Protein AF-A0A482XEB9-F1 (afdb_monomer_lite)

Secondary structure (DSSP, 8-state):
-HHHHHHHHHHHHHHHHHHHHHHHHHHHTT--S------S-HHHHHHHHHHHHHTT---EEEEES-EETTEE-SS--EEEEE-TTTS--SS-SS-SS---S----TTTT-HHHHTSHHHHHHHHHHHHHHHHHT--GGGSPPP---PPPPPP----PPPHHHHHHHHHHHHHHHHHHHHHHHHT-SSHHHHHHHHHHHHHHHHTHHHHHHHTTTTS-HHHHHHHHTSTTHHHHTTSHHHHS-SSTTS-S--GGGSSS-SSTT----HHHHHHHHHHHHHHHHHT-TTTTSHHHHHHHHSTT--SSSSSS--

pLDDT: mean 75.62, std 17.51, range [28.31, 95.81]

Sequence (311 aa):
YLDDSNESNRSRSIEDAQKFIDKLLSYVNCIDFDKIKAYSSEEAATKFGMKLLEKNELFAVLVFENQNGNQLTPFVSYKIRMSSDRVDNTEFTRDSRWRPGPRMRPYIDLKYLSMGFGYLQDLIEHYIIAEHTRLNATQLPGIYLQQFPYPCHINDNADPTLIYFFLLIYCVATIAQSFLISVFFSRANLAAASGGIIFFVLYLPYPFMVRWMTILPPYVKALMCCRRTCLRRGGRPTFWRSTSSRAPAHQWTDITPSPLYGDKFNLLYVISCCLITTPVSICCSPGIWKPSCLVWCIAGSHSKLVRKQLI

Radius of gyration: 35.22 Å; chains: 1; bounding box: 76×61×112 Å

InterPro domains:
  IPR026082 ABC transporter A [PTHR19229] (157-289)

Organism: Laodelphax striatellus (NCBI:txid195883)

Foldseek 3Di:
DVVVVVVVVVVVVVVVVVVVVVVVVVVVVVDDPPPDDDDPDPVVQVVVLVVCVVVVNHLWGKAWDDDPDPDADPDTDIDIGGDCQLDPDPPDPDDPDDDDDDQDDCRPRVSCPNSCVVVVVQVVVLVVVCRNVVHDSVPDDDDDDDDDDDPDFDDADADVVVLVVLVVLLVLLVVLVLLLLVQVDPDPVCSVVVVVVLLVVLQVVQVVCVVCVVPDAQVVVLVNLLTNNVCVCSVDVLFQDQPDSPQHRPDVVRQQDGSDPPHRRGNVSNSVSSVVSNVVSVVSRPPPPDPVVVCPVVDDDDDDPPPPDDD

Structure (mmCIF, N/CA/C/O backbone):
data_AF-A0A482XEB9-F1
#
_entry.id   AF-A0A482XEB9-F1
#
loop_
_atom_site.group_PDB
_atom_site.id
_atom_site.type_symbol
_atom_site.label_atom_id
_atom_site.label_alt_id
_atom_site.label_comp_id
_atom_site.label_asym_id
_atom_site.label_entity_id
_atom_site.label_seq_id
_atom_site.pdbx_PDB_ins_code
_atom_site.Cartn_x
_atom_site.Cartn_y
_atom_site.Cartn_z
_atom_site.occupancy
_atom_site.B_iso_or_equiv
_atom_site.auth_seq_id
_atom_site.auth_comp_id
_atom_site.auth_asym_id
_atom_site.auth_atom_id
_atom_site.pdbx_PDB_model_num
ATOM 1 N N . TYR A 1 1 ? 11.958 -12.238 66.027 1.00 51.41 1 TYR A N 1
ATOM 2 C CA . TYR A 1 1 ? 12.975 -12.452 64.970 1.00 51.41 1 TYR A CA 1
ATOM 3 C C . TYR A 1 1 ? 12.405 -13.046 63.686 1.00 51.41 1 TYR A C 1
ATOM 5 O O . TYR A 1 1 ? 12.549 -12.399 62.656 1.00 51.41 1 TYR A O 1
ATOM 13 N N . LEU A 1 2 ? 11.762 -14.225 63.690 1.00 55.06 2 LEU A N 1
ATOM 14 C CA . LEU A 1 2 ? 11.117 -14.744 62.466 1.00 55.06 2 LEU A CA 1
ATOM 15 C C . LEU A 1 2 ? 9.788 -14.031 62.135 1.00 55.06 2 LEU A C 1
ATOM 17 O O . LEU A 1 2 ? 9.521 -13.816 60.960 1.00 55.06 2 LEU A O 1
ATOM 21 N N . ASP A 1 3 ? 9.025 -13.566 63.132 1.00 58.28 3 ASP A N 1
ATOM 22 C CA . ASP A 1 3 ? 7.784 -12.800 62.897 1.00 58.28 3 ASP A CA 1
ATOM 23 C C . ASP A 1 3 ? 8.035 -11.363 62.407 1.00 58.28 3 ASP A C 1
ATOM 25 O O . ASP A 1 3 ? 7.451 -10.939 61.412 1.00 58.28 3 ASP A O 1
ATOM 29 N N . ASP A 1 4 ? 8.983 -10.639 63.015 1.00 58.34 4 ASP A N 1
ATOM 30 C CA . ASP A 1 4 ? 9.254 -9.229 62.669 1.00 58.34 4 ASP A CA 1
ATOM 31 C C . ASP A 1 4 ? 9.773 -9.047 61.231 1.00 58.34 4 ASP A C 1
ATOM 33 O O . ASP A 1 4 ? 9.519 -8.037 60.574 1.00 58.34 4 ASP A O 1
ATOM 37 N N . SER A 1 5 ? 10.507 -10.041 60.715 1.00 61.22 5 SER A N 1
ATOM 38 C CA . SER A 1 5 ? 10.990 -10.025 59.327 1.00 61.22 5 SER A CA 1
ATOM 39 C C . SER A 1 5 ? 9.872 -10.308 58.320 1.00 61.22 5 SER A C 1
ATOM 41 O O . SER A 1 5 ? 9.895 -9.774 57.210 1.00 61.22 5 SER A O 1
ATOM 43 N N . ASN A 1 6 ? 8.863 -11.087 58.713 1.00 64.19 6 ASN A N 1
ATOM 44 C CA . ASN A 1 6 ? 7.710 -11.408 57.881 1.00 64.19 6 ASN A CA 1
ATOM 45 C C . ASN A 1 6 ? 6.735 -10.220 57.795 1.00 64.19 6 ASN A C 1
ATOM 47 O O . ASN A 1 6 ? 6.217 -9.906 56.724 1.00 64.19 6 ASN A O 1
ATOM 51 N N . GLU A 1 7 ? 6.553 -9.496 58.901 1.00 66.69 7 GLU A N 1
ATOM 52 C CA . GLU A 1 7 ? 5.707 -8.300 58.964 1.00 66.69 7 GLU A CA 1
ATOM 53 C C . GLU A 1 7 ? 6.331 -7.101 58.221 1.00 66.69 7 GLU A C 1
ATOM 55 O O . GLU A 1 7 ? 5.645 -6.416 57.462 1.00 66.69 7 GLU A O 1
ATOM 60 N N . SER A 1 8 ? 7.655 -6.931 58.321 1.00 72.75 8 SER A N 1
ATOM 61 C CA . SER A 1 8 ? 8.451 -5.961 57.543 1.00 72.75 8 SER A CA 1
ATOM 62 C C . SER A 1 8 ? 8.434 -6.225 56.028 1.00 72.75 8 SER A C 1
ATOM 64 O O . SER A 1 8 ? 8.313 -5.304 55.216 1.00 72.75 8 SER A O 1
ATOM 66 N N . ASN A 1 9 ? 8.518 -7.490 55.609 1.00 74.88 9 ASN A N 1
ATOM 67 C CA . ASN A 1 9 ? 8.410 -7.840 54.191 1.00 74.88 9 ASN A CA 1
ATOM 68 C C . ASN A 1 9 ? 6.983 -7.629 53.661 1.00 74.88 9 ASN A C 1
ATOM 70 O O . ASN A 1 9 ? 6.802 -7.212 52.514 1.00 74.88 9 ASN A O 1
ATOM 74 N N . ARG A 1 10 ? 5.966 -7.860 54.501 1.00 77.12 10 ARG A N 1
ATOM 75 C CA . ARG A 1 10 ? 4.562 -7.625 54.155 1.00 77.12 10 ARG A CA 1
ATOM 76 C C . ARG A 1 10 ? 4.259 -6.136 53.982 1.00 77.12 10 ARG A C 1
ATOM 78 O O . ARG A 1 10 ? 3.619 -5.784 52.993 1.00 77.12 10 ARG A O 1
ATOM 85 N N . SER A 1 11 ? 4.745 -5.262 54.863 1.00 81.44 11 SER A N 1
ATOM 86 C CA . SER A 1 11 ? 4.550 -3.810 54.724 1.00 81.44 11 SER A CA 1
ATOM 87 C C . SER A 1 11 ? 5.209 -3.254 53.457 1.00 81.44 11 SER A C 1
ATOM 89 O O . SER A 1 11 ? 4.543 -2.555 52.696 1.00 81.44 11 SER A O 1
ATOM 91 N N . ARG A 1 12 ? 6.443 -3.673 53.139 1.00 83.38 12 ARG A N 1
ATOM 92 C CA . ARG A 1 12 ? 7.107 -3.318 51.867 1.00 83.38 12 ARG A CA 1
ATOM 93 C C . ARG A 1 12 ? 6.316 -3.765 50.639 1.00 83.38 12 ARG A C 1
ATOM 95 O O . ARG A 1 12 ? 6.150 -2.994 49.702 1.00 83.38 12 ARG A O 1
ATOM 102 N N . SER A 1 13 ? 5.775 -4.986 50.657 1.00 84.69 13 SER A N 1
ATOM 103 C CA . SER A 1 13 ? 4.968 -5.490 49.537 1.00 84.69 13 SER A CA 1
ATOM 104 C C . SER A 1 13 ? 3.671 -4.697 49.318 1.00 84.69 13 SER A C 1
ATOM 106 O O . SER A 1 13 ? 3.230 -4.538 48.181 1.00 84.69 13 SER A O 1
ATOM 108 N N . ILE A 1 14 ? 3.075 -4.163 50.392 1.00 89.88 14 ILE A N 1
ATOM 109 C CA . ILE A 1 14 ? 1.879 -3.314 50.323 1.00 89.88 14 ILE A CA 1
ATOM 110 C C . ILE A 1 14 ? 2.241 -1.928 49.778 1.00 89.88 14 ILE A C 1
ATOM 112 O O . ILE A 1 14 ? 1.519 -1.416 48.925 1.00 89.88 14 ILE A O 1
ATOM 116 N N . GLU A 1 15 ? 3.362 -1.347 50.210 1.00 92.69 15 GLU A N 1
ATOM 117 C CA . GLU A 1 15 ? 3.861 -0.066 49.689 1.00 92.69 15 GLU A CA 1
ATOM 118 C C . GLU A 1 15 ? 4.191 -0.147 48.191 1.00 92.69 15 GLU A C 1
ATOM 120 O O . GLU A 1 15 ? 3.803 0.733 47.418 1.00 92.69 15 GLU A O 1
ATOM 125 N N . ASP A 1 16 ? 4.834 -1.230 47.748 1.00 92.44 16 ASP A N 1
ATOM 126 C CA . ASP A 1 16 ? 5.125 -1.460 46.330 1.00 92.44 16 ASP A CA 1
ATOM 127 C C . ASP A 1 16 ? 3.842 -1.637 45.503 1.00 92.44 16 ASP A C 1
ATOM 129 O O . ASP A 1 16 ? 3.731 -1.093 44.398 1.00 92.44 16 ASP A O 1
ATOM 133 N N . ALA A 1 17 ? 2.842 -2.345 46.042 1.00 92.75 17 ALA A N 1
ATOM 134 C CA . ALA A 1 17 ? 1.540 -2.500 45.400 1.00 92.75 17 ALA A CA 1
ATOM 135 C C . ALA A 1 17 ? 0.782 -1.167 45.306 1.00 92.75 17 ALA A C 1
ATOM 137 O O . ALA A 1 17 ? 0.231 -0.856 44.251 1.00 92.75 17 ALA A O 1
ATOM 138 N N . GLN A 1 18 ? 0.791 -0.350 46.364 1.00 94.69 18 GLN A N 1
ATOM 139 C CA . GLN A 1 18 ? 0.188 0.988 46.354 1.00 94.69 18 GLN A CA 1
ATOM 140 C C . GLN A 1 18 ? 0.871 1.893 45.330 1.00 94.69 18 GLN A C 1
ATOM 142 O O . GLN A 1 18 ? 0.203 2.490 44.491 1.00 94.69 18 GLN A O 1
ATOM 147 N N . LYS A 1 19 ? 2.205 1.901 45.297 1.00 94.31 19 LYS A N 1
ATOM 148 C CA . LYS A 1 19 ? 2.980 2.663 44.312 1.00 94.31 19 LYS A CA 1
ATOM 149 C C . LYS A 1 19 ? 2.703 2.217 42.874 1.00 94.31 19 LYS A C 1
ATOM 151 O O . LYS A 1 19 ? 2.670 3.046 41.962 1.00 94.31 19 LYS A O 1
ATOM 156 N N . PHE A 1 20 ? 2.508 0.916 42.653 1.00 94.75 20 PHE A N 1
ATOM 157 C CA . PHE A 1 20 ? 2.096 0.386 41.354 1.00 94.75 20 PHE A CA 1
ATOM 158 C C . PHE A 1 20 ? 0.680 0.837 40.982 1.00 94.75 20 PHE A C 1
ATOM 160 O O . PHE A 1 20 ? 0.473 1.280 39.854 1.00 94.75 20 PHE A O 1
ATOM 167 N N . ILE A 1 21 ? -0.268 0.771 41.921 1.00 95.81 21 ILE A N 1
ATOM 168 C CA . ILE A 1 21 ? -1.652 1.215 41.721 1.00 95.81 21 ILE A CA 1
ATOM 169 C C . ILE A 1 21 ? -1.698 2.709 41.405 1.00 95.81 21 ILE A C 1
ATOM 171 O O . ILE A 1 21 ? -2.318 3.080 40.416 1.00 95.81 21 ILE A O 1
ATOM 175 N N . ASP A 1 22 ? -0.997 3.557 42.153 1.00 95.25 22 ASP A N 1
ATOM 176 C CA . ASP A 1 22 ? -0.965 5.005 41.911 1.00 95.25 22 ASP A CA 1
ATOM 177 C C . ASP A 1 22 ? -0.400 5.329 40.526 1.00 95.25 22 ASP A C 1
ATOM 179 O O . ASP A 1 22 ? -0.931 6.162 39.784 1.00 95.25 22 ASP A O 1
ATOM 183 N N . LYS A 1 23 ? 0.652 4.608 40.125 1.00 94.62 23 LYS A N 1
ATOM 184 C CA . LYS A 1 23 ? 1.218 4.734 38.784 1.00 94.62 23 LYS A CA 1
ATOM 185 C C . LYS A 1 23 ? 0.237 4.250 37.715 1.00 94.62 23 LYS A C 1
ATOM 187 O O . LYS A 1 23 ? 0.093 4.910 36.690 1.00 94.62 23 LYS A O 1
ATOM 192 N N . LEU A 1 24 ? -0.458 3.139 37.937 1.00 94.56 24 LEU A N 1
ATOM 193 C CA . LEU A 1 24 ? -1.466 2.622 37.014 1.00 94.56 24 LEU A CA 1
ATOM 194 C C . LEU A 1 24 ? -2.650 3.590 36.880 1.00 94.56 24 LEU A C 1
ATOM 196 O O . LEU A 1 24 ? -3.048 3.906 35.762 1.00 94.56 24 LEU A O 1
ATOM 200 N N . LEU A 1 25 ? -3.151 4.126 37.994 1.00 93.81 25 LEU A N 1
ATOM 201 C CA . LEU A 1 25 ? -4.210 5.133 38.029 1.00 93.81 25 LEU A CA 1
ATOM 202 C C . LEU A 1 25 ? -3.808 6.389 37.256 1.00 93.81 25 LEU A C 1
ATOM 204 O O . LEU A 1 25 ? -4.624 6.917 36.506 1.00 93.81 25 LEU A O 1
ATOM 208 N N . SER A 1 26 ? -2.545 6.823 37.348 1.00 93.62 26 SER A N 1
ATOM 209 C CA . SER A 1 26 ? -2.055 7.964 36.564 1.00 93.62 26 SER A CA 1
ATOM 210 C C . SER A 1 26 ? -2.200 7.759 35.049 1.00 93.62 26 SER A C 1
ATOM 212 O O . SER A 1 26 ? -2.535 8.705 34.340 1.00 93.62 26 SER A O 1
ATOM 214 N N . TYR A 1 27 ? -2.034 6.525 34.555 1.00 91.19 27 TYR A N 1
ATOM 215 C CA . TYR A 1 27 ? -2.227 6.198 33.140 1.00 91.19 27 TYR A CA 1
ATOM 216 C C . TYR A 1 27 ? -3.699 5.985 32.783 1.00 91.19 27 TYR A C 1
ATOM 218 O O . TYR A 1 27 ? -4.142 6.429 31.725 1.00 91.19 27 TYR A O 1
ATOM 226 N N . VAL A 1 28 ? -4.466 5.322 33.652 1.00 92.38 28 VAL A N 1
ATOM 227 C CA . VAL A 1 28 ? -5.895 5.057 33.425 1.00 92.38 28 VAL A CA 1
ATOM 228 C C . VAL A 1 28 ? -6.696 6.359 33.396 1.00 92.38 28 VAL A C 1
ATOM 230 O O . VAL A 1 28 ? -7.589 6.492 32.568 1.00 92.38 28 VAL A O 1
ATOM 233 N N . ASN A 1 29 ? -6.321 7.356 34.201 1.00 89.19 29 ASN A N 1
ATOM 234 C CA . ASN A 1 29 ? -6.952 8.678 34.195 1.00 89.19 29 ASN A CA 1
ATOM 235 C C . ASN A 1 29 ? -6.802 9.424 32.855 1.00 89.19 29 ASN A C 1
ATOM 237 O O . ASN A 1 29 ? -7.563 10.349 32.588 1.00 89.19 29 ASN A O 1
ATOM 241 N N . CYS A 1 30 ? -5.847 9.041 31.998 1.00 88.56 30 CYS A N 1
ATOM 242 C CA . CYS A 1 30 ? -5.711 9.599 30.649 1.00 88.56 30 CYS A CA 1
ATOM 243 C C . CYS A 1 30 ? -6.643 8.939 29.619 1.00 88.56 30 CYS A C 1
ATOM 245 O O . CYS A 1 30 ? -6.720 9.402 28.481 1.00 88.56 30 CYS A O 1
ATOM 247 N N . ILE A 1 31 ? -7.316 7.844 29.980 1.00 88.94 31 ILE A N 1
ATOM 248 C CA . ILE A 1 31 ? -8.219 7.112 29.097 1.00 88.94 31 ILE A CA 1
ATOM 249 C C . ILE A 1 31 ? -9.645 7.541 29.421 1.00 88.94 31 ILE A C 1
ATOM 251 O O . ILE A 1 31 ? -10.208 7.161 30.443 1.00 88.94 31 ILE A O 1
ATOM 255 N N . ASP A 1 32 ? -10.248 8.308 28.518 1.00 87.25 32 ASP A N 1
ATOM 256 C CA . ASP A 1 32 ? -11.681 8.575 28.583 1.00 87.25 32 ASP A CA 1
ATOM 257 C C . ASP A 1 32 ? -12.453 7.313 28.180 1.00 87.25 32 ASP A C 1
ATOM 259 O O . ASP A 1 32 ? -12.253 6.788 27.082 1.00 87.25 32 ASP A O 1
ATOM 263 N N . PHE A 1 33 ? -13.306 6.798 29.063 1.00 86.75 33 PHE A N 1
ATOM 264 C CA . PHE A 1 33 ? -14.158 5.646 28.767 1.00 86.75 33 PHE A CA 1
ATOM 265 C C . PHE A 1 33 ? -15.486 6.062 28.113 1.00 86.75 33 PHE A C 1
ATOM 267 O O . PHE A 1 33 ? -16.068 5.256 27.385 1.00 86.75 33 PHE A O 1
ATOM 274 N N . ASP A 1 34 ? -15.941 7.308 28.287 1.00 88.81 34 ASP A N 1
ATOM 275 C CA . ASP A 1 34 ? -17.232 7.788 27.779 1.00 88.81 34 ASP A CA 1
ATOM 276 C C . ASP A 1 34 ? -17.105 8.413 26.379 1.00 88.81 34 ASP A C 1
ATOM 278 O O . ASP A 1 34 ? -17.282 9.610 26.138 1.00 88.81 34 ASP A O 1
ATOM 282 N N . LYS A 1 35 ? -16.745 7.566 25.409 1.00 89.88 35 LYS A N 1
ATOM 283 C CA . LYS A 1 35 ? -16.478 7.991 24.023 1.00 89.88 35 LYS A CA 1
ATOM 284 C C . LYS A 1 35 ? -17.722 8.025 23.132 1.00 89.88 35 LYS A C 1
ATOM 286 O O . LYS A 1 35 ? -17.635 8.473 21.986 1.00 89.88 35 LYS A O 1
ATOM 291 N N . ILE A 1 36 ? -18.861 7.518 23.605 1.00 92.00 36 ILE A N 1
ATOM 292 C CA . ILE A 1 36 ? -20.055 7.300 22.780 1.00 92.00 36 ILE A CA 1
ATOM 293 C C . ILE A 1 36 ? -21.004 8.485 22.942 1.00 92.00 36 ILE A C 1
ATOM 295 O O . ILE A 1 36 ? -21.578 8.703 24.001 1.00 92.00 36 ILE A O 1
ATOM 299 N N . LYS A 1 37 ? -21.214 9.241 21.861 1.00 92.25 37 LYS A N 1
ATOM 300 C CA . LYS A 1 37 ? -22.168 10.359 21.828 1.00 92.25 37 LYS A CA 1
ATOM 301 C C . LYS A 1 37 ? -23.217 10.105 20.756 1.00 92.25 37 LYS A C 1
ATOM 303 O O . LYS A 1 37 ? -22.882 9.985 19.578 1.00 92.25 37 LYS A O 1
ATOM 308 N N . ALA A 1 38 ? -24.476 10.009 21.174 1.00 91.38 38 ALA A N 1
ATOM 309 C CA . ALA A 1 38 ? -25.603 9.794 20.275 1.00 91.38 38 ALA A CA 1
ATOM 310 C C . ALA A 1 38 ? -26.088 11.119 19.665 1.00 91.38 38 ALA A C 1
ATOM 312 O O . ALA A 1 38 ? -26.138 12.149 20.336 1.00 91.38 38 ALA A O 1
ATOM 313 N N . TYR A 1 39 ? -26.484 11.072 18.394 1.00 91.44 39 TYR A N 1
ATOM 314 C CA . TYR A 1 39 ? -27.044 12.201 17.651 1.00 91.44 39 TYR A CA 1
ATOM 315 C C . TYR A 1 39 ? -28.276 11.735 16.875 1.00 91.44 39 TYR A C 1
ATOM 317 O O . TYR A 1 39 ? -28.308 10.610 16.386 1.00 91.44 39 TYR A O 1
ATOM 325 N N . SER A 1 40 ? -29.277 12.605 16.740 1.00 88.06 40 SER A N 1
ATOM 326 C CA . SER A 1 40 ? -30.522 12.306 16.017 1.00 88.06 40 SER A CA 1
ATOM 327 C C . SER A 1 40 ? -30.430 12.512 14.501 1.00 88.06 40 SER A C 1
ATOM 329 O O . SER A 1 40 ? -31.258 11.987 13.767 1.00 88.06 40 SER A O 1
ATOM 331 N N . SER A 1 41 ? -29.446 13.282 14.022 1.00 91.69 41 SER A N 1
ATOM 332 C CA . SER A 1 41 ? -29.256 13.594 12.601 1.00 91.69 41 SER A CA 1
ATOM 333 C C . SER A 1 41 ? -27.832 13.288 12.150 1.00 91.69 41 SER A C 1
ATOM 335 O O . SER A 1 41 ? -26.858 13.590 12.848 1.00 91.69 41 SER A O 1
ATOM 337 N N . GLU A 1 42 ? -27.716 12.742 10.939 1.00 91.62 42 GLU A N 1
ATOM 338 C CA . GLU A 1 42 ? -26.445 12.459 10.274 1.00 91.62 42 GLU A CA 1
ATOM 339 C C . GLU A 1 42 ? -25.609 13.734 10.067 1.00 91.62 42 GLU A C 1
ATOM 341 O O . GLU A 1 42 ? -24.390 13.731 10.258 1.00 91.62 42 GLU A O 1
ATOM 346 N N . GLU A 1 43 ? -26.250 14.851 9.725 1.00 93.31 43 GLU A N 1
ATOM 347 C CA . GLU A 1 43 ? -25.567 16.130 9.497 1.00 93.31 43 GLU A CA 1
ATOM 348 C C . GLU A 1 43 ? -24.943 16.678 10.787 1.00 93.31 43 GLU A C 1
ATOM 350 O O . GLU A 1 43 ? -23.823 17.194 10.787 1.00 93.31 43 GLU A O 1
ATOM 355 N N . ALA A 1 44 ? -25.635 16.521 11.919 1.00 94.38 44 ALA A N 1
ATOM 356 C CA . ALA A 1 44 ? -25.116 16.937 13.217 1.00 94.38 44 ALA A CA 1
ATOM 357 C C . ALA A 1 44 ? -23.911 16.078 13.632 1.00 94.38 44 ALA A C 1
ATOM 359 O O . ALA A 1 44 ? -22.882 16.618 14.055 1.00 94.38 44 ALA A O 1
ATOM 360 N N . ALA A 1 45 ? -24.015 14.757 13.446 1.00 94.25 45 ALA A N 1
ATOM 361 C CA . ALA A 1 45 ? -22.949 13.809 13.753 1.00 94.25 45 ALA A CA 1
ATOM 362 C C . ALA A 1 45 ? -21.703 14.041 12.885 1.00 94.25 45 ALA A C 1
ATOM 364 O O . ALA A 1 45 ? -20.584 14.065 13.392 1.00 94.25 45 ALA A O 1
ATOM 365 N N . THR A 1 46 ? -21.880 14.273 11.582 1.00 93.75 46 THR A N 1
ATOM 366 C CA . THR A 1 46 ? -20.767 14.541 10.659 1.00 93.75 46 THR A CA 1
ATOM 367 C C . THR A 1 46 ? -20.098 15.878 10.941 1.00 93.75 46 THR A C 1
ATOM 369 O O . THR A 1 46 ? -18.873 15.933 11.030 1.00 93.75 46 THR A O 1
ATOM 372 N N . LYS A 1 47 ? -20.869 16.948 11.166 1.00 95.00 47 LYS A N 1
ATOM 373 C CA . LYS A 1 47 ? -20.322 18.270 11.504 1.00 95.00 47 LYS A CA 1
ATOM 374 C C . LYS A 1 47 ? -19.510 18.240 12.797 1.00 95.00 47 LYS A C 1
ATOM 376 O O . LYS A 1 47 ? -18.452 18.862 12.874 1.00 95.00 47 LYS A O 1
ATOM 381 N N . PHE A 1 48 ? -19.992 17.532 13.817 1.00 93.69 48 PHE A N 1
ATOM 382 C CA . PHE A 1 48 ? -19.240 17.349 15.056 1.00 93.69 48 PHE A CA 1
ATOM 383 C C . PHE A 1 48 ? -18.024 16.435 14.857 1.00 93.69 48 PHE A C 1
ATOM 385 O O . PHE A 1 48 ? -16.940 16.746 15.346 1.00 93.69 48 PHE A O 1
ATOM 392 N N . GLY A 1 49 ? -18.176 15.370 14.067 1.00 94.81 49 GLY A N 1
ATOM 393 C CA . GLY A 1 49 ? -17.087 14.482 13.675 1.00 94.81 49 GLY A CA 1
ATOM 394 C C . GLY A 1 49 ? -15.931 15.234 13.015 1.00 94.81 49 GLY A C 1
ATOM 395 O O . GLY A 1 49 ? -14.786 15.031 13.401 1.00 94.81 49 GLY A O 1
ATOM 396 N N . MET A 1 50 ? -16.212 16.177 12.111 1.00 94.56 50 MET A N 1
ATOM 397 C CA . MET A 1 50 ? -15.178 17.010 11.481 1.00 94.56 50 MET A CA 1
ATOM 398 C C . MET A 1 50 ? -14.404 17.861 12.499 1.00 94.56 50 MET A C 1
ATOM 400 O O . MET A 1 50 ? -13.180 17.926 12.429 1.00 94.56 50 MET A O 1
ATOM 404 N N . LYS A 1 51 ? -15.080 18.438 13.504 1.00 95.25 51 LYS A N 1
ATOM 405 C CA . LYS A 1 51 ? -14.406 19.189 14.583 1.00 95.25 51 LYS A CA 1
ATOM 406 C C . LYS A 1 51 ? -13.478 18.307 15.424 1.00 95.25 51 LYS A C 1
ATOM 408 O O . LYS A 1 51 ? -12.425 18.758 15.859 1.00 95.25 51 LYS A O 1
ATOM 413 N N . LEU A 1 52 ? -13.875 17.061 15.683 1.00 94.81 52 LEU A N 1
ATOM 414 C CA . LEU A 1 52 ? -13.037 16.090 16.396 1.00 94.81 52 LEU A CA 1
ATOM 415 C C . LEU A 1 52 ? -11.890 15.571 15.528 1.00 94.81 52 LEU A C 1
ATOM 417 O O . LEU A 1 52 ? -10.821 15.241 16.041 1.00 94.81 52 LEU A O 1
ATOM 421 N N . LEU A 1 53 ? -12.105 15.494 14.216 1.00 95.38 53 LEU A N 1
ATOM 422 C CA . LEU A 1 53 ? -11.091 15.077 13.260 1.00 95.38 53 LEU A CA 1
ATOM 423 C C . LEU A 1 53 ? -9.937 16.085 13.208 1.00 95.38 53 LEU A C 1
ATOM 425 O O . LEU A 1 53 ? -8.785 15.666 13.244 1.00 95.38 53 LEU A O 1
ATOM 429 N N . GLU A 1 54 ? -10.235 17.389 13.220 1.00 95.31 54 GLU A N 1
ATOM 430 C CA . GLU A 1 54 ? -9.225 18.461 13.307 1.00 95.31 54 GLU A CA 1
ATOM 431 C C . GLU A 1 54 ? -8.347 18.344 14.563 1.00 95.31 54 GLU A C 1
ATOM 433 O O . GLU A 1 54 ? -7.161 18.665 14.528 1.00 95.31 54 GLU A O 1
ATOM 438 N N . LYS A 1 55 ? -8.910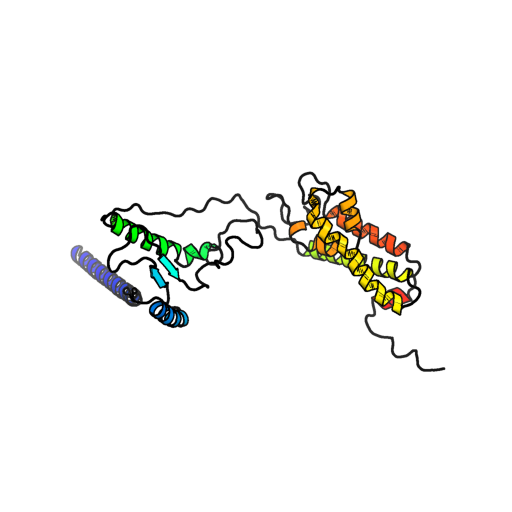 17.831 15.662 1.00 95.06 55 LYS A N 1
ATOM 439 C CA . LYS A 1 55 ? -8.189 17.571 16.918 1.00 95.06 55 LYS A CA 1
ATOM 440 C C . LYS A 1 55 ? -7.500 16.205 16.971 1.00 95.06 55 LYS A C 1
ATOM 442 O O . LYS A 1 55 ? -6.854 15.895 17.964 1.00 95.06 55 LYS A O 1
ATOM 447 N N . ASN A 1 56 ? -7.641 15.377 15.932 1.00 92.25 56 ASN A N 1
ATOM 448 C CA . ASN A 1 56 ? -7.200 13.977 15.897 1.00 92.25 56 ASN A CA 1
ATOM 449 C C . ASN A 1 56 ? -7.838 13.081 16.990 1.00 92.25 56 ASN A C 1
ATOM 451 O O . ASN A 1 56 ? -7.335 11.998 17.293 1.00 92.25 56 ASN A O 1
ATOM 455 N N . GLU A 1 57 ? -8.975 13.501 17.550 1.00 91.19 57 GLU A N 1
ATOM 456 C CA . GLU A 1 57 ? -9.707 12.800 18.617 1.00 91.19 57 GLU A CA 1
ATOM 457 C C . GLU A 1 57 ? -10.813 11.886 18.067 1.00 91.19 57 GLU A C 1
ATOM 459 O O . GLU A 1 57 ? -11.285 10.982 18.756 1.00 91.19 57 GLU A O 1
ATOM 464 N N . LEU A 1 58 ? -11.231 12.085 16.810 1.00 93.25 58 LEU A N 1
ATOM 465 C CA . LEU A 1 58 ? -12.257 11.251 16.188 1.00 93.25 58 LEU A CA 1
ATOM 466 C C . LEU A 1 58 ? -11.743 9.821 15.973 1.00 93.25 58 LEU A C 1
ATOM 468 O O . LEU A 1 58 ? -10.717 9.614 15.322 1.00 93.25 58 LEU A O 1
ATOM 472 N N . PHE A 1 59 ? -12.495 8.827 16.449 1.00 93.00 59 PHE A N 1
ATOM 473 C CA . PHE A 1 59 ? -12.282 7.431 16.070 1.00 93.00 59 PHE A CA 1
ATOM 474 C C . PHE A 1 59 ? -13.093 7.073 14.822 1.00 93.00 59 PHE A C 1
ATOM 476 O O . PHE A 1 59 ? -12.505 6.880 13.763 1.00 93.00 59 PHE A O 1
ATOM 483 N N . ALA A 1 60 ? -14.424 7.064 14.921 1.00 95.31 60 ALA A N 1
ATOM 484 C CA . ALA A 1 60 ? -15.341 6.841 13.807 1.00 95.31 60 ALA A CA 1
ATOM 485 C C . ALA A 1 60 ? -16.718 7.463 14.100 1.00 95.31 60 ALA A C 1
ATOM 487 O O . ALA A 1 60 ? -17.050 7.742 15.250 1.00 95.31 60 ALA A O 1
ATOM 488 N N . VAL A 1 61 ? -17.521 7.658 13.056 1.00 95.12 61 VAL A N 1
ATOM 489 C CA . VAL A 1 61 ? -18.933 8.049 13.122 1.00 95.12 61 VAL A CA 1
ATOM 490 C C . VAL A 1 61 ? -19.770 6.892 12.586 1.00 95.12 61 VAL A C 1
ATOM 492 O O . VAL A 1 61 ? -19.554 6.443 11.461 1.00 95.12 61 VAL A O 1
ATOM 495 N N . LEU A 1 62 ? -20.721 6.417 13.384 1.00 94.25 62 LEU A N 1
ATOM 496 C CA . LEU A 1 62 ? -21.643 5.347 13.015 1.00 94.25 62 LEU A CA 1
ATOM 497 C C . LEU A 1 62 ? -22.991 5.945 12.604 1.00 94.25 62 LEU A C 1
ATOM 499 O O . LEU A 1 62 ? -23.560 6.743 13.344 1.00 94.25 62 LEU A O 1
ATOM 503 N N . VAL A 1 63 ? -23.490 5.569 11.428 1.00 93.12 63 VAL A N 1
ATOM 504 C CA . VAL A 1 63 ? -24.779 6.036 10.896 1.00 93.12 63 VAL A CA 1
ATOM 505 C C . VAL A 1 63 ? -25.629 4.826 10.542 1.00 93.12 63 VAL A C 1
ATOM 507 O O . VAL A 1 63 ? -25.199 3.987 9.758 1.00 93.12 63 VAL A O 1
ATOM 510 N N . PHE A 1 64 ? -26.833 4.738 11.091 1.00 91.12 64 PHE A N 1
ATOM 511 C CA . PHE A 1 64 ? -27.805 3.699 10.754 1.00 91.12 64 PHE A CA 1
ATOM 512 C C . PHE A 1 64 ? -28.834 4.270 9.776 1.00 91.12 64 PHE A C 1
ATOM 514 O O . PHE A 1 64 ? -29.372 5.345 10.024 1.00 91.12 64 PHE A O 1
ATOM 521 N N . GLU A 1 65 ? -29.109 3.570 8.675 1.00 87.69 65 GLU A N 1
ATOM 522 C CA . GLU A 1 65 ? -30.003 4.080 7.621 1.00 87.69 65 GLU A CA 1
ATOM 523 C C . GLU A 1 65 ? -31.472 3.718 7.859 1.00 87.69 65 GLU A C 1
ATOM 525 O O . GLU A 1 65 ? -32.358 4.551 7.690 1.00 87.69 65 GLU A O 1
ATOM 530 N N . ASN A 1 66 ? -31.734 2.474 8.271 1.00 78.88 66 ASN A N 1
ATOM 531 C CA . ASN A 1 66 ? -33.084 1.916 8.361 1.00 78.88 66 ASN A CA 1
ATOM 532 C C . ASN A 1 66 ? -33.544 1.817 9.820 1.00 78.88 66 ASN A C 1
ATOM 534 O O . ASN A 1 66 ? -33.583 0.724 10.396 1.00 78.88 66 ASN A O 1
ATOM 538 N N . GLN A 1 67 ? -33.875 2.962 10.424 1.00 73.69 67 GLN A N 1
ATOM 539 C CA . GLN A 1 67 ? -34.404 3.033 11.789 1.00 73.69 67 GLN A CA 1
ATOM 540 C C . GLN A 1 67 ? -35.915 3.304 11.791 1.00 73.69 67 GLN A C 1
ATOM 542 O O . GLN A 1 67 ? -36.364 4.356 11.344 1.00 73.69 67 GLN A O 1
ATOM 547 N N . ASN A 1 68 ? -36.698 2.382 12.362 1.00 72.12 68 ASN A N 1
ATOM 548 C CA . ASN A 1 68 ? -38.122 2.589 12.643 1.00 72.12 68 ASN A CA 1
ATOM 549 C C . ASN A 1 68 ? -38.290 2.994 14.116 1.00 72.12 68 ASN A C 1
ATOM 551 O O . ASN A 1 68 ? -38.742 2.209 14.951 1.00 72.12 68 ASN A O 1
ATOM 555 N N . GLY A 1 69 ? -37.874 4.217 14.453 1.00 76.31 69 GLY A N 1
ATOM 556 C CA . GLY A 1 69 ? -37.886 4.708 15.834 1.00 76.31 69 GLY A CA 1
ATOM 557 C C . GLY A 1 69 ? -36.887 3.958 16.720 1.00 76.31 69 GLY A C 1
ATOM 558 O O . GLY A 1 69 ? -35.707 3.883 16.393 1.00 76.31 69 GLY A O 1
ATOM 559 N N . ASN A 1 70 ? -37.358 3.396 17.837 1.00 77.81 70 ASN A N 1
ATOM 560 C CA . ASN A 1 70 ? -36.493 2.784 18.857 1.00 77.81 70 ASN A CA 1
ATOM 561 C C . ASN A 1 70 ? -36.194 1.296 18.612 1.00 77.81 70 ASN A C 1
ATOM 563 O O . ASN A 1 70 ? -35.473 0.690 19.400 1.00 77.81 70 ASN A O 1
ATOM 567 N N . GLN A 1 71 ? -36.767 0.688 17.568 1.00 78.69 71 GLN A N 1
ATOM 568 C CA . GLN A 1 71 ? -36.598 -0.735 17.291 1.00 78.69 71 GLN A CA 1
ATOM 569 C C . GLN A 1 71 ? -35.759 -0.955 16.034 1.00 78.69 71 GLN A C 1
ATOM 571 O O . GLN A 1 71 ? -36.004 -0.368 14.977 1.00 78.69 71 GLN A O 1
ATOM 576 N N . LEU A 1 72 ? -34.766 -1.835 16.163 1.00 80.69 72 LEU A N 1
ATOM 577 C CA . LEU A 1 72 ? -33.910 -2.247 15.062 1.00 80.69 72 LEU A CA 1
ATOM 578 C C . LEU A 1 72 ? -34.723 -3.093 14.069 1.00 80.69 72 LEU A C 1
ATOM 580 O O . LEU A 1 72 ? -35.446 -4.011 14.461 1.00 80.69 72 LEU A O 1
ATOM 584 N N . THR A 1 73 ? 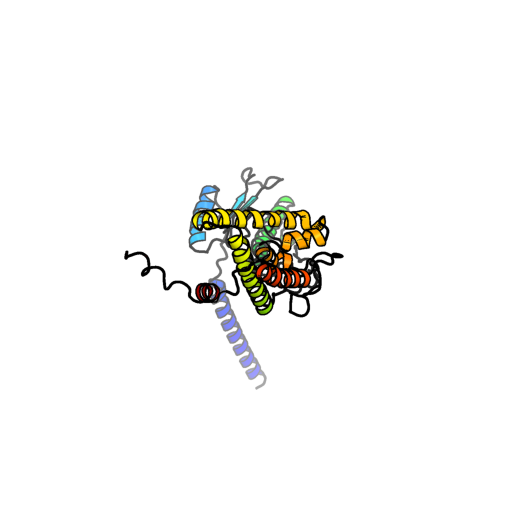-34.627 -2.765 12.782 1.00 86.44 73 THR A N 1
ATOM 585 C CA . THR A 1 73 ? -35.267 -3.541 11.713 1.00 86.44 73 THR A CA 1
ATOM 586 C C . THR A 1 73 ? -34.564 -4.895 11.544 1.00 86.44 73 THR A C 1
ATOM 588 O O . THR A 1 73 ? -33.374 -4.983 11.836 1.00 86.44 73 THR A O 1
ATOM 591 N N . PRO A 1 74 ? -35.244 -5.953 11.051 1.00 85.81 74 PRO A N 1
ATOM 592 C CA . PRO A 1 74 ? -34.611 -7.262 10.839 1.00 85.81 74 PRO A CA 1
ATOM 593 C C . PRO A 1 74 ? -33.431 -7.248 9.854 1.00 85.81 74 PRO A C 1
ATOM 595 O O . PRO A 1 74 ? -32.600 -8.149 9.871 1.00 85.81 74 PRO A O 1
ATOM 598 N N . PHE A 1 75 ? -33.381 -6.252 8.963 1.00 89.62 75 PHE A N 1
ATOM 599 C CA . PHE A 1 75 ? -32.279 -6.038 8.032 1.00 89.62 75 PHE A CA 1
ATOM 600 C C . PHE A 1 75 ? -31.672 -4.656 8.269 1.00 89.62 75 PHE A C 1
ATOM 602 O O . PHE A 1 75 ? -32.176 -3.636 7.786 1.00 89.62 75 PHE A O 1
ATOM 609 N N . VAL A 1 76 ? -30.586 -4.636 9.036 1.00 90.50 76 VAL A N 1
ATOM 610 C CA . VAL A 1 76 ? -29.907 -3.408 9.442 1.00 90.50 76 VAL A CA 1
ATOM 611 C C . VAL A 1 76 ? -28.884 -3.006 8.387 1.00 90.50 76 VAL A C 1
ATOM 613 O O . VAL A 1 76 ? -27.937 -3.740 8.120 1.00 90.50 76 VAL A O 1
ATOM 616 N N . SER A 1 77 ? -29.047 -1.806 7.828 1.00 93.12 77 SER A N 1
ATOM 617 C CA . SER A 1 77 ? -28.006 -1.143 7.039 1.00 93.12 77 SER A CA 1
ATOM 618 C C . SER A 1 77 ? -27.363 -0.044 7.878 1.00 93.12 77 SER A C 1
ATOM 620 O O . SER A 1 77 ? -28.059 0.827 8.416 1.00 93.12 77 SER A O 1
ATOM 622 N N . TYR A 1 78 ? -26.039 -0.092 8.009 1.00 93.62 78 TYR A N 1
ATOM 623 C CA . TYR A 1 78 ? -25.258 0.910 8.723 1.00 93.62 78 TYR A CA 1
ATOM 624 C C . TYR A 1 78 ? -23.982 1.268 7.959 1.00 93.62 78 TYR A C 1
ATOM 626 O O . TYR A 1 78 ? -23.466 0.508 7.142 1.00 93.62 78 TYR A O 1
ATOM 634 N N . LYS A 1 79 ? -23.468 2.462 8.241 1.00 94.56 79 LYS A N 1
ATOM 635 C CA . LYS A 1 79 ? -22.271 3.045 7.642 1.00 94.56 79 LYS A CA 1
ATOM 636 C C . LYS A 1 79 ? -21.296 3.412 8.750 1.00 94.56 79 LYS A C 1
ATOM 638 O O . LYS A 1 79 ? -21.633 4.187 9.644 1.00 94.56 79 LYS A O 1
ATOM 643 N N . ILE A 1 80 ? -20.069 2.913 8.651 1.00 94.94 80 ILE A N 1
ATOM 644 C CA . ILE A 1 80 ? -18.945 3.366 9.474 1.00 94.94 80 ILE A CA 1
ATOM 645 C C . ILE A 1 80 ? -18.182 4.422 8.674 1.00 94.94 80 ILE A C 1
ATOM 647 O O . ILE A 1 80 ? -17.639 4.134 7.609 1.00 94.94 80 ILE A O 1
ATOM 651 N N . ARG A 1 81 ? -18.134 5.655 9.180 1.00 93.44 81 ARG A N 1
ATOM 652 C CA . ARG A 1 81 ? -17.350 6.754 8.605 1.00 93.44 81 ARG A CA 1
ATOM 653 C C . ARG A 1 81 ? -16.116 6.998 9.457 1.00 93.44 81 ARG A C 1
ATOM 655 O O . ARG A 1 81 ? -16.223 7.319 10.635 1.00 93.44 81 ARG A O 1
ATOM 662 N N . MET A 1 82 ? -14.945 6.868 8.856 1.00 94.50 82 MET A N 1
ATOM 663 C CA . MET A 1 82 ? -13.654 7.032 9.520 1.00 94.50 82 MET A CA 1
ATOM 664 C C . MET A 1 82 ? -12.795 8.026 8.734 1.00 94.50 82 MET A C 1
ATOM 666 O O . MET A 1 82 ? -13.081 8.306 7.570 1.00 94.50 82 MET A O 1
ATOM 670 N N . SER A 1 83 ? -11.748 8.570 9.359 1.00 93.38 83 SER A N 1
ATOM 671 C CA . SER A 1 83 ? -10.771 9.399 8.642 1.00 93.38 83 SER A CA 1
ATOM 672 C C . SER A 1 83 ? -10.144 8.624 7.484 1.00 93.38 83 SER A C 1
ATOM 674 O O . SER A 1 83 ? -9.706 7.489 7.680 1.00 93.38 83 SER A O 1
ATOM 676 N N . SER A 1 84 ? -10.018 9.264 6.318 1.00 91.56 84 SER A N 1
ATOM 677 C CA . SER A 1 84 ? -9.388 8.671 5.131 1.00 91.56 84 SER A CA 1
ATOM 678 C C . SER A 1 84 ? -7.926 8.266 5.352 1.00 91.56 84 SER A C 1
ATOM 680 O O . SER A 1 84 ? -7.417 7.434 4.609 1.00 91.56 84 SER A O 1
ATOM 682 N N . ASP A 1 85 ? -7.241 8.820 6.354 1.00 91.00 85 ASP A N 1
ATOM 683 C CA . ASP A 1 85 ? -5.855 8.440 6.656 1.00 91.00 85 ASP A CA 1
ATOM 684 C C . ASP A 1 85 ? -5.770 7.084 7.368 1.00 91.00 85 ASP A C 1
ATOM 686 O O . ASP A 1 85 ? -4.793 6.343 7.210 1.00 91.00 85 ASP A O 1
ATOM 690 N N . ARG A 1 86 ? -6.817 6.750 8.133 1.00 92.06 86 ARG A N 1
ATOM 691 C CA . ARG A 1 86 ? -6.910 5.552 8.977 1.00 92.06 86 ARG A CA 1
ATOM 692 C C . ARG A 1 86 ? -7.531 4.353 8.257 1.00 92.06 86 ARG A C 1
ATOM 694 O O . ARG A 1 86 ? -7.412 3.235 8.740 1.00 92.06 86 ARG A O 1
ATOM 701 N N . VAL A 1 87 ? -8.158 4.555 7.105 1.00 93.19 87 VAL A N 1
ATOM 702 C CA . VAL A 1 87 ? -8.706 3.475 6.270 1.00 93.19 87 VAL A CA 1
ATOM 703 C C . VAL A 1 87 ? -8.098 3.515 4.872 1.00 93.19 87 VAL A C 1
ATOM 705 O O . VAL A 1 87 ? -7.424 4.476 4.499 1.00 93.19 87 VAL A O 1
ATOM 708 N N . ASP A 1 88 ? -8.278 2.445 4.104 1.00 90.31 88 ASP A N 1
ATOM 709 C CA . ASP A 1 88 ? -7.907 2.458 2.691 1.00 90.31 88 ASP A CA 1
ATOM 710 C C . ASP A 1 88 ? -8.945 3.220 1.857 1.00 90.31 88 ASP A C 1
ATOM 712 O O . ASP A 1 88 ? -10.115 3.335 2.229 1.00 90.31 88 ASP A O 1
ATOM 716 N N . ASN A 1 89 ? -8.500 3.754 0.716 1.00 89.00 89 ASN A N 1
ATOM 717 C CA . ASN A 1 89 ? -9.388 4.422 -0.231 1.00 89.00 89 ASN A CA 1
ATOM 718 C C . ASN A 1 89 ? -10.355 3.399 -0.849 1.00 89.00 89 ASN A C 1
ATOM 720 O O . ASN A 1 89 ? -9.935 2.346 -1.326 1.00 89.00 89 ASN A O 1
ATOM 724 N N . THR A 1 90 ? -11.639 3.742 -0.876 1.00 90.69 90 THR A N 1
ATOM 725 C CA . THR A 1 90 ? -12.722 2.901 -1.395 1.00 90.69 90 THR A CA 1
ATOM 726 C C . THR A 1 90 ? -13.004 3.106 -2.884 1.00 90.69 90 THR A C 1
ATOM 728 O O . THR A 1 90 ? -13.815 2.377 -3.449 1.00 90.69 90 THR A O 1
ATOM 731 N N . GLU A 1 91 ? -12.327 4.050 -3.547 1.00 91.50 91 GLU A N 1
ATOM 732 C CA . GLU A 1 91 ? -12.463 4.288 -4.993 1.00 91.50 91 GLU A CA 1
ATOM 733 C C . GLU A 1 91 ? -12.088 3.054 -5.830 1.00 91.50 91 GLU A C 1
ATOM 735 O O . GLU A 1 91 ? -12.691 2.781 -6.870 1.00 91.50 91 GLU A O 1
ATOM 740 N N . PHE A 1 92 ? -11.115 2.270 -5.356 1.00 89.12 92 PHE A N 1
ATOM 741 C CA . PHE A 1 92 ? -10.648 1.066 -6.032 1.00 89.12 92 PHE A CA 1
ATOM 742 C C . PHE A 1 92 ? -10.611 -0.115 -5.069 1.00 89.12 92 PHE A C 1
ATOM 744 O O . PHE A 1 92 ? -10.012 -0.057 -4.003 1.00 89.12 92 PHE A O 1
ATOM 751 N N . THR A 1 93 ? -11.175 -1.243 -5.495 1.00 87.00 93 THR A N 1
ATOM 752 C CA . THR A 1 93 ? -11.149 -2.495 -4.721 1.00 87.00 93 THR A CA 1
ATOM 753 C C . THR A 1 93 ? -9.829 -3.258 -4.850 1.00 87.00 93 THR A C 1
ATOM 755 O O . THR A 1 93 ? -9.594 -4.230 -4.133 1.00 87.00 93 THR A O 1
ATOM 758 N N . ARG A 1 94 ? -8.964 -2.864 -5.792 1.00 84.81 94 ARG A N 1
ATOM 759 C CA . ARG A 1 94 ? -7.691 -3.530 -6.094 1.00 84.81 94 ARG A CA 1
ATOM 760 C C . ARG A 1 94 ? -6.603 -2.512 -6.392 1.00 84.81 94 ARG A C 1
ATOM 762 O O . ARG A 1 94 ? -6.869 -1.445 -6.940 1.00 84.81 94 ARG A O 1
ATOM 769 N N . ASP A 1 95 ? -5.361 -2.897 -6.115 1.00 82.56 95 ASP A N 1
ATOM 770 C CA . ASP A 1 95 ? -4.202 -2.078 -6.455 1.00 82.56 95 ASP A CA 1
ATOM 771 C C . ASP A 1 95 ? -4.118 -1.859 -7.968 1.00 82.56 95 ASP A C 1
ATOM 773 O O . ASP A 1 95 ? -4.142 -2.808 -8.754 1.00 82.56 95 ASP A O 1
ATOM 777 N N . SER A 1 96 ? -3.926 -0.603 -8.378 1.00 82.19 96 SER A N 1
ATOM 778 C CA . SER A 1 96 ? -3.759 -0.227 -9.791 1.00 82.19 96 SER A CA 1
ATOM 779 C C . SER A 1 96 ? -2.617 -0.991 -10.481 1.00 82.19 96 SER A C 1
ATOM 781 O O . SER A 1 96 ? -2.679 -1.294 -11.674 1.00 82.19 96 SER A O 1
ATOM 783 N N . ARG A 1 97 ? -1.555 -1.324 -9.735 1.00 78.38 97 ARG A N 1
ATOM 784 C CA . ARG A 1 97 ? -0.443 -2.148 -10.219 1.00 78.38 97 ARG A CA 1
ATOM 785 C C . ARG A 1 97 ? -0.221 -3.311 -9.275 1.00 78.38 97 ARG A C 1
ATOM 787 O O . ARG A 1 97 ? 0.134 -3.099 -8.119 1.00 78.38 97 ARG A O 1
ATOM 794 N N . TRP A 1 98 ? -0.322 -4.522 -9.811 1.00 75.94 98 TRP A N 1
ATOM 795 C CA . TRP A 1 98 ? 0.006 -5.727 -9.066 1.00 75.94 98 TRP A CA 1
ATOM 796 C C . TRP A 1 98 ? 1.500 -5.756 -8.724 1.00 75.94 98 TRP A C 1
ATOM 798 O O . TRP A 1 98 ? 2.356 -5.859 -9.613 1.00 75.94 98 TRP A O 1
ATOM 808 N N . ARG A 1 99 ? 1.810 -5.655 -7.431 1.00 71.75 99 ARG A N 1
ATOM 809 C CA . ARG A 1 99 ? 3.151 -5.877 -6.887 1.00 71.75 99 ARG A CA 1
ATOM 810 C C . ARG A 1 99 ? 3.198 -7.290 -6.313 1.00 71.75 99 ARG A C 1
ATOM 812 O O . ARG A 1 99 ? 2.239 -7.690 -5.661 1.00 71.75 99 ARG A O 1
ATOM 819 N N . PRO A 1 100 ? 4.258 -8.060 -6.599 1.00 74.38 100 PRO A N 1
ATOM 820 C CA . PRO A 1 100 ? 4.372 -9.389 -6.033 1.00 74.38 100 PRO A CA 1
ATOM 821 C C . PRO A 1 100 ? 4.755 -9.248 -4.552 1.00 74.38 100 PRO A C 1
ATOM 823 O O . PRO A 1 100 ? 5.435 -8.293 -4.179 1.00 74.38 100 PRO A O 1
ATOM 826 N N . GLY A 1 101 ? 4.306 -10.181 -3.723 1.00 82.12 101 GLY A N 1
ATOM 827 C CA . GLY A 1 101 ? 4.657 -10.218 -2.307 1.00 82.12 101 GLY A CA 1
ATOM 828 C C . GLY A 1 101 ? 3.457 -10.099 -1.368 1.00 82.12 101 GLY A C 1
ATOM 829 O O . GLY A 1 101 ? 2.362 -9.715 -1.790 1.00 82.12 101 GLY A O 1
ATOM 830 N N . PRO A 1 102 ? 3.655 -10.460 -0.091 1.00 86.56 102 PRO A N 1
ATOM 831 C CA . PRO A 1 102 ? 2.615 -10.382 0.919 1.00 86.56 102 PRO A CA 1
ATOM 832 C C . PRO A 1 102 ? 2.322 -8.933 1.314 1.00 86.56 102 PRO A C 1
ATOM 834 O O . PRO A 1 102 ? 3.222 -8.100 1.440 1.00 86.56 102 PRO A O 1
ATOM 837 N N . ARG A 1 103 ? 1.051 -8.655 1.605 1.00 85.81 103 ARG A N 1
ATOM 838 C CA . ARG A 1 103 ? 0.634 -7.446 2.319 1.00 85.81 103 ARG A CA 1
ATOM 839 C C . ARG A 1 103 ? 0.939 -7.623 3.801 1.00 85.81 103 ARG A C 1
ATOM 841 O O . ARG A 1 103 ? 0.184 -8.270 4.510 1.00 85.81 103 ARG A O 1
ATOM 848 N N . MET A 1 104 ? 2.064 -7.082 4.254 1.00 87.81 104 MET A N 1
ATOM 849 C CA . MET A 1 104 ? 2.552 -7.307 5.623 1.00 87.81 104 MET A CA 1
ATOM 850 C C . MET A 1 104 ? 2.762 -6.027 6.427 1.00 87.81 104 MET A C 1
ATOM 852 O O . MET A 1 104 ? 3.027 -6.103 7.622 1.00 87.81 104 MET A O 1
ATOM 856 N N . ARG A 1 105 ? 2.693 -4.844 5.806 1.00 90.00 105 ARG A N 1
ATOM 857 C CA . ARG A 1 105 ? 3.039 -3.592 6.491 1.00 90.00 105 ARG A CA 1
ATOM 858 C C . ARG A 1 105 ? 1.830 -3.091 7.285 1.00 90.00 105 ARG A C 1
ATOM 860 O O . ARG A 1 105 ? 0.852 -2.693 6.649 1.00 90.00 105 ARG A O 1
ATOM 867 N N . PRO A 1 106 ? 1.889 -3.024 8.632 1.00 90.62 106 PRO A N 1
ATOM 868 C CA . PRO A 1 106 ? 0.721 -2.700 9.451 1.00 90.62 106 PRO A CA 1
ATOM 869 C C . PRO A 1 106 ? 0.054 -1.372 9.077 1.00 90.62 106 PRO A C 1
ATOM 871 O O . PRO A 1 106 ? -1.153 -1.320 8.876 1.00 90.62 106 PRO A O 1
ATOM 874 N N . TYR A 1 107 ? 0.843 -0.310 8.904 1.00 88.94 107 TYR A N 1
ATOM 875 C CA . TYR A 1 107 ? 0.337 1.049 8.670 1.00 88.94 107 TYR A CA 1
ATOM 876 C C . TYR A 1 107 ? -0.057 1.354 7.219 1.00 88.94 107 TYR A C 1
ATOM 878 O O . TYR A 1 107 ? -0.681 2.378 6.959 1.00 88.94 107 TYR A O 1
ATOM 886 N N . ILE A 1 108 ? 0.349 0.510 6.265 1.00 88.69 108 ILE A N 1
ATOM 887 C CA . ILE A 1 108 ? 0.151 0.770 4.831 1.00 88.69 108 ILE A CA 1
ATOM 888 C C . ILE A 1 108 ? -0.807 -0.249 4.229 1.00 88.69 108 ILE A C 1
ATOM 890 O O . ILE A 1 108 ? -1.760 0.149 3.578 1.00 88.69 108 ILE A O 1
ATOM 894 N N . ASP A 1 109 ? -0.551 -1.542 4.434 1.00 90.44 109 ASP A N 1
ATOM 895 C CA . ASP A 1 109 ? -1.294 -2.614 3.765 1.00 90.44 109 ASP A CA 1
ATOM 896 C C . ASP A 1 109 ? -2.422 -3.189 4.636 1.00 90.44 109 ASP A C 1
ATOM 898 O O . ASP A 1 109 ? -3.348 -3.805 4.116 1.00 90.44 109 ASP A O 1
ATOM 902 N N . LEU A 1 110 ? -2.317 -3.034 5.961 1.00 91.94 110 LEU A N 1
ATOM 903 C CA . LEU A 1 110 ? -3.240 -3.607 6.948 1.00 91.94 110 LEU A CA 1
ATOM 904 C C . LEU A 1 110 ? -3.980 -2.513 7.729 1.00 91.94 110 LEU A C 1
ATOM 906 O O . LEU A 1 110 ? -4.291 -2.712 8.903 1.00 91.94 110 LEU A O 1
ATOM 910 N N . LYS A 1 111 ? -4.261 -1.360 7.103 1.00 93.06 111 LYS A N 1
ATOM 911 C CA . LYS A 1 111 ? -4.881 -0.202 7.770 1.00 93.06 111 LYS A CA 1
ATOM 912 C C . LYS A 1 111 ? -6.172 -0.552 8.498 1.00 93.06 111 LYS A C 1
ATOM 914 O O . LYS A 1 111 ? -6.342 -0.169 9.648 1.00 93.06 111 LYS A O 1
ATOM 919 N N . TYR A 1 112 ? -7.043 -1.348 7.878 1.00 92.19 112 TYR A N 1
ATOM 920 C CA . TYR A 1 112 ? -8.298 -1.772 8.503 1.00 92.19 112 TYR A CA 1
ATOM 921 C C . TYR A 1 112 ? -8.105 -2.504 9.840 1.00 92.19 112 TYR A C 1
ATOM 923 O O . TYR A 1 112 ? -8.945 -2.381 10.728 1.00 92.19 112 TYR A O 1
ATOM 931 N N . LEU A 1 113 ? -6.997 -3.229 10.006 1.00 93.06 113 LEU A N 1
ATOM 932 C CA . LEU A 1 113 ? -6.670 -3.930 11.247 1.00 93.06 113 LEU A CA 1
ATOM 933 C C . LEU A 1 113 ? -5.872 -3.035 12.193 1.00 93.06 113 LEU A C 1
ATOM 935 O O . LEU A 1 113 ? -6.227 -2.902 13.357 1.00 93.06 113 LEU A O 1
ATOM 939 N N . SER A 1 114 ? -4.809 -2.394 11.705 1.00 92.88 114 SER A N 1
ATOM 940 C CA . SER A 1 114 ? -3.908 -1.596 12.543 1.00 92.88 114 SER A CA 1
ATOM 941 C C . SER A 1 114 ? -4.557 -0.326 13.091 1.00 92.88 114 SER A C 1
ATOM 943 O O . SER A 1 114 ? -4.223 0.093 14.195 1.00 92.88 114 SER A O 1
ATOM 945 N N . MET A 1 115 ? -5.495 0.271 12.351 1.00 94.38 115 MET A N 1
ATOM 946 C CA . MET A 1 115 ? -6.152 1.526 12.721 1.00 94.38 115 MET A CA 1
ATOM 947 C C . MET A 1 115 ? -7.514 1.340 13.396 1.00 94.38 115 MET A C 1
ATOM 949 O O . MET A 1 115 ? -8.113 2.330 13.809 1.00 94.38 115 MET A O 1
ATOM 953 N N . GLY A 1 116 ? -8.011 0.106 13.533 1.00 93.00 116 GLY A N 1
ATOM 954 C CA . GLY A 1 116 ? -9.177 -0.169 14.376 1.00 93.00 116 GLY A CA 1
ATOM 955 C C . GLY A 1 116 ? -10.508 -0.440 13.670 1.00 93.00 116 GLY A C 1
ATOM 956 O O . GLY A 1 116 ? -11.477 -0.764 14.350 1.00 93.00 116 GLY A O 1
ATOM 957 N N . PHE A 1 117 ? -10.591 -0.327 12.341 1.00 95.25 117 PHE A N 1
ATOM 958 C CA . PHE A 1 117 ? -11.859 -0.489 11.615 1.00 95.25 117 PHE A CA 1
ATOM 959 C C . PHE A 1 117 ? -12.445 -1.900 11.748 1.00 95.25 117 PHE A C 1
ATOM 961 O O . PHE A 1 117 ? -13.625 -2.037 12.048 1.00 95.25 117 PHE A O 1
ATOM 968 N N . GLY A 1 118 ? -11.624 -2.941 11.565 1.00 94.19 118 GLY A N 1
ATOM 969 C CA . GLY A 1 118 ? -12.075 -4.333 11.663 1.00 94.19 118 GLY A CA 1
ATOM 970 C C . GLY A 1 118 ? -12.600 -4.677 13.057 1.00 94.19 118 GLY A C 1
ATOM 971 O O . GLY A 1 118 ? -13.626 -5.332 13.175 1.00 94.19 118 GLY A O 1
ATOM 972 N N . TYR A 1 119 ? -11.957 -4.157 14.107 1.00 93.56 119 TYR A N 1
ATOM 973 C CA . TYR A 1 119 ? -12.422 -4.330 15.487 1.00 93.56 119 TYR A CA 1
ATOM 974 C C . TYR A 1 119 ? -13.735 -3.592 15.756 1.00 93.56 119 TYR A C 1
ATOM 976 O O . TYR A 1 119 ? -14.597 -4.104 16.461 1.00 93.56 119 TYR A O 1
ATOM 984 N N . LEU A 1 120 ? -13.894 -2.386 15.203 1.00 94.75 120 LEU A N 1
ATOM 985 C CA . LEU A 1 120 ? -15.138 -1.631 15.333 1.00 94.75 120 LEU A CA 1
ATOM 986 C C . LEU A 1 120 ? -16.294 -2.336 14.618 1.00 94.75 120 LEU A C 1
ATOM 988 O O . LEU A 1 120 ? -17.402 -2.3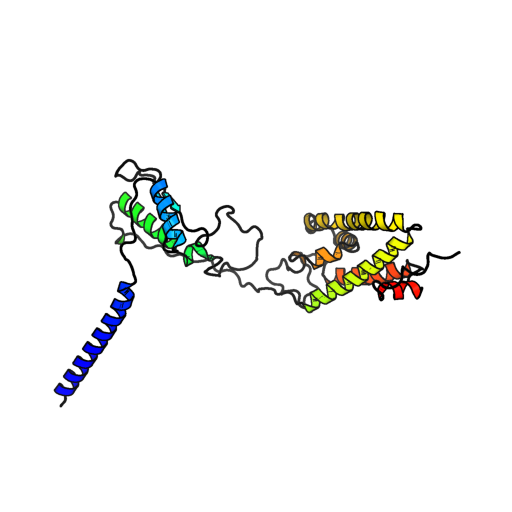73 15.147 1.00 94.75 120 LEU A O 1
ATOM 992 N N . GLN A 1 121 ? -16.030 -2.886 13.433 1.00 94.94 121 GLN A N 1
ATOM 993 C CA . GLN A 1 121 ? -17.003 -3.658 12.673 1.00 94.94 121 GLN A CA 1
ATOM 994 C C . GLN A 1 121 ? -17.440 -4.907 13.449 1.00 94.94 121 GLN A C 1
ATOM 996 O O . GLN A 1 121 ? -18.636 -5.073 13.659 1.00 94.94 121 GLN A O 1
ATOM 1001 N N . ASP A 1 122 ? -16.486 -5.704 13.935 1.00 93.69 122 ASP A N 1
ATOM 1002 C CA . ASP A 1 122 ? -16.740 -6.905 14.743 1.00 93.69 122 ASP A CA 1
ATOM 1003 C C . ASP A 1 122 ? -17.604 -6.579 15.971 1.00 93.69 122 ASP A C 1
ATOM 1005 O O . ASP A 1 122 ? -18.682 -7.138 16.156 1.00 93.69 122 ASP A O 1
ATOM 1009 N N . LEU A 1 123 ? -17.211 -5.555 16.738 1.00 91.44 123 LEU A N 1
ATOM 1010 C CA . LEU A 1 123 ? -17.937 -5.123 17.931 1.00 91.44 123 LEU A CA 1
ATOM 1011 C C . LEU A 1 123 ? -19.389 -4.738 17.615 1.00 91.44 123 LEU A C 1
ATOM 1013 O O . LEU A 1 123 ? -20.307 -5.194 18.293 1.00 91.44 123 LEU A O 1
ATOM 1017 N N . ILE A 1 124 ? -19.616 -3.904 16.596 1.00 92.38 124 ILE A N 1
ATOM 1018 C CA . ILE A 1 124 ? -20.967 -3.457 16.223 1.00 92.38 124 ILE A CA 1
ATOM 1019 C C . ILE A 1 124 ? -21.817 -4.640 15.745 1.00 92.38 124 ILE A C 1
ATOM 1021 O O . ILE A 1 124 ? -22.974 -4.757 16.149 1.00 92.38 124 ILE A O 1
ATOM 1025 N N . GLU A 1 125 ? -21.257 -5.518 14.915 1.00 92.06 125 GLU A N 1
ATOM 1026 C CA . GLU A 1 125 ? -21.958 -6.690 14.389 1.00 92.06 125 GLU A CA 1
ATOM 1027 C C . GLU A 1 125 ? -22.348 -7.659 15.512 1.00 92.06 125 GLU A C 1
ATOM 1029 O O . GLU A 1 125 ? -23.502 -8.093 15.558 1.00 92.06 125 GLU A O 1
ATOM 1034 N N . HIS A 1 126 ? -21.459 -7.920 16.477 1.00 92.56 126 HIS A N 1
ATOM 1035 C CA . HIS A 1 126 ? -21.788 -8.728 17.656 1.00 92.56 126 HIS A CA 1
ATOM 1036 C C . HIS A 1 126 ? -22.957 -8.148 18.452 1.00 92.56 126 HIS A C 1
ATOM 1038 O O . HIS A 1 126 ? -23.843 -8.906 18.847 1.00 92.56 126 HIS A O 1
ATOM 1044 N N . TYR A 1 127 ? -23.013 -6.827 18.661 1.00 89.88 127 TYR A N 1
ATOM 1045 C CA . TYR A 1 127 ? -24.135 -6.200 19.372 1.00 89.88 127 TYR A CA 1
ATOM 1046 C C . TYR A 1 127 ? -25.440 -6.211 18.565 1.00 89.88 127 TYR A C 1
ATOM 1048 O O . TYR A 1 127 ? -26.503 -6.430 19.146 1.00 89.88 127 TYR A O 1
ATOM 1056 N N . ILE A 1 128 ? -25.388 -6.032 17.241 1.00 91.19 128 ILE A N 1
ATOM 1057 C CA . ILE A 1 128 ? -26.577 -6.148 16.379 1.00 91.19 128 ILE A CA 1
ATOM 1058 C C . ILE A 1 128 ? -27.139 -7.576 16.442 1.00 91.19 128 ILE A C 1
ATOM 1060 O O . ILE A 1 128 ? -28.343 -7.763 16.625 1.00 91.19 128 ILE A O 1
ATOM 1064 N N . ILE A 1 129 ? -26.271 -8.589 16.341 1.00 91.12 129 ILE A N 1
ATOM 1065 C CA . ILE A 1 129 ? -26.659 -10.002 16.430 1.00 91.12 129 ILE A CA 1
ATOM 1066 C C . ILE A 1 129 ? -27.216 -10.324 17.820 1.00 91.12 129 ILE A C 1
ATOM 1068 O O . ILE A 1 129 ? -28.251 -10.987 17.919 1.00 91.12 129 ILE A O 1
ATOM 1072 N N . ALA A 1 130 ? -26.570 -9.848 18.888 1.00 91.38 130 ALA A N 1
ATOM 1073 C CA . ALA A 1 130 ? -27.044 -10.015 20.262 1.00 91.38 130 ALA A CA 1
ATOM 1074 C C . ALA A 1 130 ? -28.472 -9.468 20.429 1.00 91.38 130 ALA A C 1
ATOM 1076 O O . ALA A 1 130 ? -29.360 -10.169 20.917 1.00 91.38 130 ALA A O 1
ATOM 1077 N N . GLU A 1 131 ? -28.726 -8.258 19.926 1.00 88.44 131 GLU A N 1
ATOM 1078 C CA . GLU A 1 131 ? -30.042 -7.622 20.008 1.00 88.44 131 GLU A CA 1
ATOM 1079 C C . GLU A 1 131 ? -31.107 -8.369 19.188 1.00 88.44 131 GLU A C 1
ATOM 1081 O O . GLU A 1 131 ? -32.235 -8.554 19.648 1.00 88.44 131 GLU A O 1
ATOM 1086 N N . HIS A 1 132 ? -30.761 -8.849 17.989 1.00 88.62 132 HIS A N 1
ATOM 1087 C CA . HIS A 1 132 ? -31.676 -9.619 17.138 1.00 88.62 132 HIS A CA 1
ATOM 1088 C C . HIS A 1 132 ? -32.030 -10.989 17.718 1.00 88.62 132 HIS A C 1
ATOM 1090 O O . HIS A 1 132 ? -33.179 -11.422 17.647 1.00 88.62 132 HIS A O 1
ATOM 1096 N N . THR A 1 133 ? -31.046 -11.675 18.292 1.00 89.00 133 THR A N 1
ATOM 1097 C CA . THR A 1 133 ? -31.215 -13.009 18.883 1.00 89.00 133 THR A CA 1
ATOM 1098 C C . THR A 1 133 ? -31.750 -12.970 20.312 1.00 89.00 133 THR A C 1
ATOM 1100 O O . THR A 1 133 ? -32.130 -14.016 20.835 1.00 89.00 133 THR A O 1
ATOM 1103 N N . ARG A 1 134 ? -31.809 -11.783 20.938 1.00 85.12 134 ARG A N 1
ATOM 1104 C CA . ARG A 1 134 ? -32.131 -11.593 22.365 1.00 85.12 134 ARG A CA 1
ATOM 1105 C C . ARG A 1 134 ? -31.186 -12.366 23.296 1.00 85.12 134 ARG A C 1
ATOM 1107 O O . ARG A 1 134 ? -31.570 -12.722 24.409 1.00 85.12 134 ARG A O 1
ATOM 1114 N N . LEU A 1 135 ? -29.963 -12.631 22.840 1.00 83.50 135 LEU A N 1
ATOM 1115 C CA . LEU A 1 135 ? -28.910 -13.279 23.619 1.00 83.50 135 LEU A CA 1
ATOM 1116 C C . LEU A 1 135 ? -27.934 -12.237 24.163 1.00 83.50 135 LEU A C 1
ATOM 1118 O O . LEU A 1 135 ? -27.747 -11.168 23.585 1.00 83.50 135 LEU A O 1
ATOM 1122 N N . ASN A 1 136 ? -27.269 -12.566 25.268 1.00 80.94 136 ASN A N 1
ATOM 1123 C CA . ASN A 1 136 ? -26.220 -11.707 25.806 1.00 80.94 136 ASN A CA 1
ATOM 1124 C C . ASN A 1 136 ? -24.974 -11.781 24.914 1.00 80.94 136 ASN A C 1
ATOM 1126 O O . ASN A 1 136 ? -24.541 -12.871 24.539 1.00 80.94 136 ASN A O 1
ATOM 1130 N N . ALA A 1 137 ? -24.345 -10.632 24.642 1.00 75.06 137 ALA A N 1
ATOM 1131 C CA . ALA A 1 137 ? -23.178 -10.544 23.760 1.00 75.06 137 ALA A CA 1
ATOM 1132 C C . ALA A 1 137 ? -22.002 -11.452 24.187 1.00 75.06 137 ALA A C 1
ATOM 1134 O O . ALA A 1 137 ? -21.242 -11.918 23.347 1.00 75.06 137 ALA A O 1
ATOM 1135 N N . THR A 1 138 ? -21.882 -11.767 25.481 1.00 78.31 138 THR A N 1
ATOM 1136 C CA . THR A 1 138 ? -20.836 -12.642 26.043 1.00 78.31 138 THR A CA 1
ATOM 1137 C C . THR A 1 138 ? -20.990 -14.124 25.698 1.00 78.31 138 THR A C 1
ATOM 1139 O O . THR A 1 138 ? -20.057 -14.893 25.909 1.00 78.31 138 THR A O 1
ATOM 1142 N N . GLN A 1 139 ? -22.155 -14.541 25.201 1.00 82.81 139 GLN A N 1
ATOM 1143 C CA . GLN A 1 139 ? -22.424 -15.926 24.804 1.00 82.81 139 GLN A CA 1
ATOM 1144 C C . GLN A 1 139 ? -22.124 -16.182 23.322 1.00 82.81 139 GLN A C 1
ATOM 1146 O O . GLN A 1 139 ? -22.111 -17.336 22.891 1.00 82.81 139 GLN A O 1
ATOM 1151 N N . LEU A 1 140 ? -21.897 -15.125 22.537 1.00 83.38 140 LEU A N 1
ATOM 1152 C CA . LEU A 1 140 ? -21.593 -15.239 21.117 1.00 83.38 140 LEU A CA 1
ATOM 1153 C C . LEU A 1 140 ? -20.148 -15.723 20.914 1.00 83.38 140 LEU A C 1
ATOM 1155 O O . LEU A 1 140 ? -19.250 -15.327 21.661 1.00 83.38 140 LEU A O 1
ATOM 1159 N N . PRO A 1 141 ? -19.894 -16.571 19.903 1.00 86.38 141 PRO A N 1
ATOM 1160 C CA . PRO A 1 141 ? -18.539 -16.989 19.578 1.00 86.38 141 PRO A CA 1
ATOM 1161 C C . PRO A 1 141 ? -17.705 -15.793 19.095 1.00 86.38 141 PRO A C 1
ATOM 1163 O O . PRO A 1 141 ? -18.162 -14.973 18.295 1.00 86.38 141 PRO A O 1
ATOM 1166 N N . GLY A 1 142 ? -16.460 -15.716 19.569 1.00 86.31 142 GLY A N 1
ATOM 1167 C CA . GLY A 1 142 ? -15.493 -14.722 19.109 1.00 86.31 142 GLY A CA 1
ATOM 1168 C C . GLY A 1 142 ? -14.985 -15.027 17.700 1.00 86.31 142 GLY A C 1
ATOM 1169 O O . GLY A 1 142 ? -14.870 -16.190 17.304 1.00 86.31 142 GLY A O 1
ATOM 1170 N N . ILE A 1 143 ? -14.655 -13.977 16.952 1.00 90.12 143 ILE A N 1
ATOM 1171 C CA . ILE A 1 143 ? -14.086 -14.075 15.608 1.00 90.12 143 ILE A CA 1
ATOM 1172 C C . ILE A 1 143 ? -12.574 -13.842 15.702 1.00 90.12 143 ILE A C 1
ATOM 1174 O O . ILE A 1 143 ? -12.105 -12.970 16.429 1.00 90.12 143 ILE A O 1
ATOM 1178 N N . TYR A 1 144 ? -11.789 -14.635 14.971 1.00 91.88 144 TYR A N 1
ATOM 1179 C CA . TYR A 1 144 ? -10.351 -14.419 14.819 1.00 91.88 144 TYR A CA 1
ATOM 1180 C C . TYR A 1 144 ? -10.003 -14.280 13.340 1.00 91.88 144 TYR A C 1
ATOM 1182 O O . TYR A 1 144 ? -10.549 -14.974 12.481 1.00 91.88 144 TYR A O 1
ATOM 1190 N N . LEU A 1 145 ? -9.077 -13.373 13.036 1.00 91.06 145 LEU A N 1
ATOM 1191 C CA . LEU A 1 145 ? -8.659 -13.090 11.670 1.00 91.06 145 LEU A CA 1
ATOM 1192 C C . LEU A 1 145 ? -7.262 -13.661 11.421 1.00 91.06 145 LEU A C 1
ATOM 1194 O O . LEU A 1 145 ? -6.299 -13.274 12.078 1.00 91.06 145 LEU A O 1
ATOM 1198 N N . GLN A 1 146 ? -7.155 -14.563 10.444 1.00 91.19 146 GLN A N 1
ATOM 1199 C CA . GLN A 1 146 ? -5.898 -15.189 10.037 1.00 91.19 146 GLN A CA 1
ATOM 1200 C C . GLN A 1 146 ? -5.590 -14.838 8.581 1.00 91.19 146 GLN A C 1
ATOM 1202 O O . GLN A 1 146 ? -6.395 -15.088 7.684 1.00 91.19 146 GLN A O 1
ATOM 1207 N N . GLN A 1 147 ? -4.403 -14.284 8.328 1.00 90.25 147 GLN A N 1
ATOM 1208 C CA . GLN A 1 147 ? -3.937 -14.068 6.958 1.00 90.25 147 GLN A CA 1
ATOM 1209 C C . GLN A 1 147 ? -3.526 -15.398 6.322 1.00 90.25 147 GLN A C 1
ATOM 1211 O O . GLN A 1 147 ? -2.882 -16.234 6.962 1.00 90.25 147 GLN A O 1
ATOM 1216 N N . PHE A 1 148 ? -3.858 -15.581 5.043 1.00 90.81 148 PHE A N 1
ATOM 1217 C CA . PHE A 1 148 ? -3.351 -16.719 4.285 1.00 90.81 148 PHE A CA 1
ATOM 1218 C C . PHE A 1 148 ? -1.821 -16.637 4.168 1.00 90.81 148 PHE A C 1
ATOM 1220 O O . PHE A 1 148 ? -1.294 -15.565 3.849 1.00 90.81 148 PHE A O 1
ATOM 1227 N N . PRO A 1 149 ? -1.092 -17.745 4.398 1.00 91.56 149 PRO A N 1
ATOM 1228 C CA . PRO A 1 149 ? 0.355 -17.752 4.256 1.00 91.56 149 PRO A CA 1
ATOM 1229 C C . PRO A 1 149 ? 0.733 -17.489 2.797 1.00 91.56 149 PRO A C 1
ATOM 1231 O O . PRO A 1 149 ? 0.223 -18.131 1.877 1.00 91.56 149 PRO A O 1
ATOM 1234 N N . TYR A 1 150 ? 1.637 -16.536 2.582 1.00 86.81 150 TYR A N 1
ATOM 1235 C CA . TYR A 1 150 ? 2.143 -16.220 1.250 1.00 86.81 150 TYR A CA 1
ATOM 1236 C C . TYR A 1 150 ? 3.357 -17.109 0.929 1.00 86.81 150 TYR A C 1
ATOM 1238 O O . TYR A 1 150 ? 4.210 -17.295 1.803 1.00 86.81 150 TYR A O 1
ATOM 1246 N N . PRO A 1 151 ? 3.475 -17.662 -0.295 1.00 87.06 151 PRO A N 1
ATOM 1247 C CA . PRO A 1 151 ? 4.645 -18.448 -0.686 1.00 87.06 151 PRO A CA 1
ATOM 1248 C C . PRO A 1 151 ? 5.925 -17.612 -0.578 1.00 87.06 151 PRO A C 1
ATOM 1250 O O . PRO A 1 151 ? 5.888 -16.399 -0.776 1.00 87.06 151 PRO A O 1
ATOM 1253 N N . CYS A 1 152 ? 7.067 -18.246 -0.294 1.00 81.75 152 CYS A N 1
ATOM 1254 C CA . CYS A 1 152 ? 8.340 -17.542 -0.133 1.00 81.75 152 CYS A CA 1
ATOM 1255 C C . CYS A 1 152 ? 8.604 -16.590 -1.310 1.00 81.75 152 CYS A C 1
ATOM 1257 O O . CYS A 1 152 ? 8.706 -17.017 -2.461 1.00 81.75 152 CYS A O 1
ATOM 1259 N N . HIS A 1 153 ? 8.698 -15.295 -1.001 1.00 72.00 153 HIS A N 1
ATOM 1260 C CA . HIS A 1 153 ? 8.930 -14.238 -1.974 1.00 72.00 153 HIS A CA 1
ATOM 1261 C C . HIS A 1 153 ? 10.261 -13.565 -1.694 1.00 72.00 153 HIS A C 1
ATOM 1263 O O . HIS A 1 153 ? 10.520 -13.144 -0.568 1.00 72.00 153 HIS A O 1
ATOM 1269 N N . ILE A 1 154 ? 11.086 -13.455 -2.728 1.00 70.62 154 ILE A N 1
ATOM 1270 C CA . ILE A 1 154 ? 12.342 -12.719 -2.680 1.00 70.62 154 ILE A CA 1
ATOM 1271 C C . ILE A 1 154 ? 12.074 -11.355 -3.313 1.00 70.62 154 ILE A C 1
ATOM 1273 O O . ILE A 1 154 ? 11.531 -11.269 -4.414 1.00 70.62 154 ILE A O 1
ATOM 1277 N N . ASN A 1 155 ? 12.404 -10.290 -2.579 1.00 64.06 155 ASN A N 1
ATOM 1278 C CA . ASN A 1 155 ? 12.324 -8.936 -3.106 1.00 64.06 155 ASN A CA 1
ATOM 1279 C C . ASN A 1 155 ? 13.546 -8.681 -3.979 1.00 64.06 155 ASN A C 1
ATOM 1281 O O . ASN A 1 155 ? 14.663 -8.510 -3.492 1.00 64.06 155 ASN A O 1
ATOM 1285 N N . ASP A 1 156 ? 13.294 -8.647 -5.276 1.00 65.75 156 ASP A N 1
ATOM 1286 C CA . ASP A 1 156 ? 14.321 -8.502 -6.283 1.00 65.75 156 ASP A CA 1
ATOM 1287 C C . ASP A 1 156 ? 14.699 -7.026 -6.487 1.00 65.75 156 ASP A C 1
ATOM 1289 O O . ASP A 1 156 ? 14.002 -6.274 -7.174 1.00 65.75 156 ASP A O 1
ATOM 1293 N N . ASN A 1 157 ? 15.824 -6.605 -5.903 1.00 64.69 157 ASN A N 1
ATOM 1294 C CA . ASN A 1 157 ? 16.421 -5.296 -6.165 1.00 64.69 157 ASN A CA 1
ATOM 1295 C C . ASN A 1 157 ? 17.393 -5.400 -7.344 1.00 64.69 157 ASN A C 1
ATOM 1297 O O . ASN A 1 157 ? 18.378 -6.127 -7.268 1.00 64.69 157 ASN A O 1
ATOM 1301 N N . ALA A 1 158 ? 17.120 -4.684 -8.436 1.00 66.69 158 ALA A N 1
ATOM 1302 C CA . ALA A 1 158 ? 18.006 -4.676 -9.598 1.00 66.69 158 ALA A CA 1
ATOM 1303 C C . ALA A 1 158 ? 19.361 -4.027 -9.268 1.00 66.69 158 ALA A C 1
ATOM 1305 O O . ALA A 1 158 ? 19.401 -2.964 -8.641 1.00 66.69 158 ALA A O 1
ATOM 1306 N N . ASP A 1 159 ? 20.454 -4.629 -9.749 1.00 71.56 159 ASP A N 1
ATOM 1307 C CA . ASP A 1 159 ? 21.798 -4.089 -9.554 1.00 71.56 159 ASP A CA 1
ATOM 1308 C C . ASP A 1 159 ? 21.953 -2.745 -10.292 1.00 71.56 159 ASP A C 1
ATOM 1310 O O . ASP A 1 159 ? 21.810 -2.681 -11.521 1.00 71.56 159 ASP A O 1
ATOM 1314 N N . PRO A 1 160 ? 22.299 -1.646 -9.595 1.00 77.69 160 PRO A N 1
ATOM 1315 C CA . PRO A 1 160 ? 22.395 -0.325 -10.217 1.00 77.69 160 PRO A CA 1
ATOM 1316 C C . PRO A 1 160 ? 23.507 -0.245 -11.275 1.00 77.69 160 PRO A C 1
ATOM 1318 O O . PRO A 1 160 ? 23.392 0.510 -12.242 1.00 77.69 160 PRO A O 1
ATOM 1321 N N . THR A 1 161 ? 24.565 -1.050 -11.136 1.00 80.88 161 THR A N 1
ATOM 1322 C CA . THR A 1 161 ? 25.691 -1.111 -12.083 1.00 80.88 161 THR A CA 1
ATOM 1323 C C . THR A 1 161 ? 25.274 -1.680 -13.439 1.00 80.88 161 THR A C 1
ATOM 1325 O O . THR A 1 161 ? 25.681 -1.158 -14.479 1.00 80.88 161 THR A O 1
ATOM 1328 N N . LEU A 1 162 ? 24.410 -2.698 -13.445 1.00 76.56 162 LEU A N 1
ATOM 1329 C CA . LEU A 1 162 ? 23.867 -3.308 -14.657 1.00 76.56 162 LEU A CA 1
ATOM 1330 C C . LEU A 1 162 ? 22.982 -2.314 -15.423 1.00 76.56 162 LEU A C 1
ATOM 1332 O O . LEU A 1 162 ? 23.095 -2.177 -16.644 1.00 76.56 162 LEU A O 1
ATOM 1336 N N . ILE A 1 163 ? 22.138 -1.574 -14.697 1.00 77.25 163 ILE A N 1
ATOM 1337 C CA . ILE A 1 163 ? 21.287 -0.524 -15.269 1.00 77.25 163 ILE A CA 1
ATOM 1338 C C . ILE A 1 163 ? 22.154 0.577 -15.889 1.00 77.25 163 ILE A C 1
ATOM 1340 O O . ILE A 1 163 ? 21.910 0.986 -17.025 1.00 77.25 163 ILE A O 1
ATOM 1344 N N . TYR A 1 164 ? 23.191 1.028 -15.179 1.00 80.94 164 TYR A N 1
ATOM 1345 C CA . TYR A 1 164 ? 24.113 2.047 -15.678 1.00 80.94 164 TYR A CA 1
ATOM 1346 C C . TYR A 1 164 ? 24.810 1.612 -16.976 1.00 80.94 164 TYR A C 1
ATOM 1348 O O . TYR A 1 164 ? 24.805 2.352 -17.962 1.00 80.94 164 TYR A O 1
ATOM 1356 N N . PHE A 1 165 ? 25.346 0.389 -17.015 1.00 82.31 165 PHE A N 1
ATOM 1357 C CA . PHE A 1 165 ? 26.016 -0.151 -18.200 1.00 82.31 165 PHE A CA 1
ATOM 1358 C C . PHE A 1 165 ? 25.068 -0.272 -19.402 1.00 82.31 165 PHE A C 1
ATOM 1360 O O . PHE A 1 165 ? 25.416 0.111 -20.523 1.00 82.31 165 PHE A O 1
ATOM 1367 N N . PHE A 1 166 ? 23.839 -0.739 -19.167 1.00 76.38 166 PHE A N 1
ATOM 1368 C CA . PHE A 1 166 ? 22.809 -0.813 -20.200 1.00 76.38 166 PHE A CA 1
ATOM 1369 C C . PHE A 1 166 ? 22.469 0.571 -20.780 1.00 76.38 166 PHE A C 1
ATOM 1371 O O . PHE A 1 166 ? 22.375 0.727 -22.001 1.00 76.38 166 PHE A O 1
ATOM 1378 N N . LEU A 1 167 ? 22.321 1.586 -19.921 1.00 80.44 167 LEU A N 1
ATOM 1379 C CA . LEU A 1 167 ? 22.054 2.963 -20.345 1.00 80.44 167 LEU A CA 1
ATOM 1380 C C . LEU A 1 167 ? 23.223 3.558 -21.141 1.00 80.44 167 LEU A C 1
ATOM 1382 O O . LEU A 1 167 ? 22.986 4.240 -22.137 1.00 80.44 167 LEU A O 1
ATOM 1386 N N . LEU A 1 168 ? 24.470 3.259 -20.764 1.00 84.06 168 LEU A N 1
ATOM 1387 C CA . LEU A 1 168 ? 25.663 3.728 -21.474 1.00 84.06 168 LEU A CA 1
ATOM 1388 C C . LEU A 1 168 ? 25.712 3.185 -22.908 1.00 84.06 168 LEU A C 1
ATOM 1390 O O . LEU A 1 168 ? 25.812 3.967 -23.857 1.00 84.06 168 LEU A O 1
ATOM 1394 N N . ILE A 1 169 ? 25.579 1.865 -23.086 1.00 80.62 169 ILE A N 1
ATOM 1395 C CA . ILE A 1 169 ? 25.564 1.238 -24.422 1.00 80.62 169 ILE A CA 1
ATOM 1396 C C . ILE A 1 169 ? 24.426 1.809 -25.269 1.00 80.62 169 ILE A C 1
ATOM 1398 O O . ILE A 1 169 ? 24.602 2.084 -26.458 1.00 80.62 169 ILE A O 1
ATOM 1402 N N . TYR A 1 170 ? 23.260 2.019 -24.658 1.00 77.69 170 TYR A N 1
ATOM 1403 C CA . TYR A 1 170 ? 22.129 2.618 -25.345 1.00 77.69 170 TYR A CA 1
ATOM 1404 C C . TYR A 1 170 ? 22.428 4.046 -25.831 1.00 77.69 170 TYR A C 1
ATOM 1406 O O . TYR A 1 170 ? 22.148 4.360 -26.989 1.00 77.69 170 TYR A O 1
ATOM 1414 N N . CYS A 1 171 ? 23.030 4.900 -24.997 1.00 81.75 171 CYS A N 1
ATOM 1415 C CA . CYS A 1 171 ? 23.420 6.253 -25.396 1.00 81.75 171 CYS A CA 1
ATOM 1416 C C . CYS A 1 171 ? 24.342 6.223 -26.623 1.00 81.75 171 CYS A C 1
ATOM 1418 O O . CYS A 1 171 ? 24.055 6.890 -27.619 1.00 81.75 171 CYS A O 1
ATOM 1420 N N . VAL A 1 172 ? 25.373 5.372 -26.612 1.00 82.19 172 VAL A N 1
ATOM 1421 C CA . VAL A 1 172 ? 26.292 5.207 -27.752 1.00 82.19 172 VAL A CA 1
ATOM 1422 C C . VAL A 1 172 ? 25.546 4.752 -29.015 1.00 82.19 172 VAL A C 1
ATOM 1424 O O . VAL A 1 172 ? 25.739 5.328 -30.087 1.00 82.19 172 VAL A O 1
ATOM 1427 N N . ALA A 1 173 ? 24.632 3.783 -28.895 1.00 78.12 173 ALA A N 1
ATOM 1428 C CA . ALA A 1 173 ? 23.809 3.308 -30.009 1.00 78.12 173 ALA A CA 1
ATOM 1429 C C . ALA A 1 173 ? 22.904 4.399 -30.596 1.00 78.12 173 ALA A C 1
ATOM 1431 O O . ALA A 1 173 ? 22.815 4.542 -31.817 1.00 78.12 173 ALA A O 1
ATOM 1432 N N . THR A 1 174 ? 22.268 5.215 -29.751 1.00 77.25 174 THR A N 1
ATOM 1433 C CA . THR A 1 174 ? 21.415 6.312 -30.231 1.00 77.25 174 THR A CA 1
ATOM 1434 C C . THR A 1 174 ? 22.190 7.418 -30.927 1.00 77.25 174 THR A C 1
ATOM 1436 O O . THR A 1 174 ? 21.714 7.938 -31.939 1.00 77.25 174 THR A O 1
ATOM 1439 N N . ILE A 1 175 ? 23.386 7.745 -30.432 1.00 82.25 175 ILE A N 1
ATOM 1440 C CA . ILE A 1 175 ? 24.273 8.728 -31.053 1.00 82.25 175 ILE A CA 1
ATOM 1441 C C . ILE A 1 175 ? 24.694 8.222 -32.437 1.00 82.25 175 ILE A C 1
ATOM 1443 O O . ILE A 1 175 ? 24.472 8.919 -33.428 1.00 82.25 175 ILE A O 1
ATOM 1447 N N . ALA A 1 176 ? 25.181 6.982 -32.542 1.00 80.12 176 ALA A N 1
ATOM 1448 C CA . ALA A 1 176 ? 25.553 6.372 -33.821 1.00 80.12 176 ALA A CA 1
ATOM 1449 C C . ALA A 1 176 ? 24.384 6.351 -34.825 1.00 80.12 176 ALA A C 1
ATOM 1451 O O . ALA A 1 176 ? 24.543 6.717 -35.990 1.00 80.12 176 ALA A O 1
ATOM 1452 N N . GLN A 1 177 ? 23.176 6.010 -34.369 1.00 76.94 177 GLN A N 1
ATOM 1453 C CA . GLN A 1 177 ? 21.982 6.019 -35.213 1.00 76.94 177 GLN A CA 1
ATOM 1454 C C . GLN A 1 177 ? 21.556 7.435 -35.636 1.00 76.94 177 GLN A C 1
ATOM 1456 O O . GLN A 1 177 ? 21.029 7.624 -36.73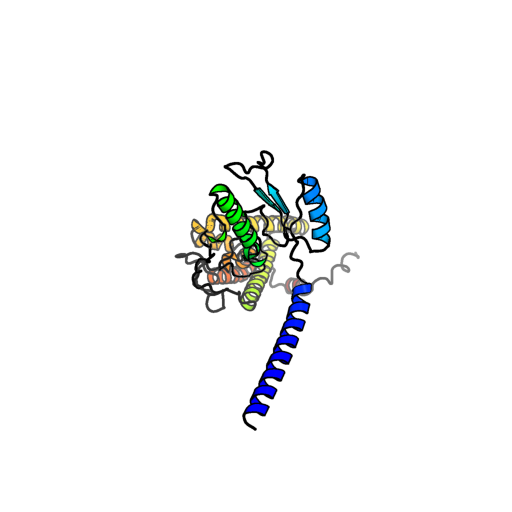2 1.00 76.94 177 GLN A O 1
ATOM 1461 N N . SER A 1 178 ? 21.752 8.443 -34.781 1.00 79.69 178 SER A N 1
ATOM 1462 C CA . SER A 1 178 ? 21.476 9.843 -35.127 1.00 79.69 178 SER A CA 1
ATOM 1463 C C . SER A 1 178 ? 22.398 10.346 -36.242 1.00 79.69 178 SER A C 1
ATOM 1465 O O . SER A 1 178 ? 21.924 11.006 -37.166 1.00 79.69 178 SER A O 1
ATOM 1467 N N . PHE A 1 179 ? 23.672 9.939 -36.222 1.00 79.56 179 PHE A N 1
ATOM 1468 C CA . PHE A 1 179 ? 24.620 10.227 -37.293 1.00 79.56 179 PHE A CA 1
ATOM 1469 C C . PHE A 1 179 ? 24.240 9.532 -38.598 1.00 79.56 179 PHE A C 1
ATOM 1471 O O . PHE A 1 179 ? 24.219 10.195 -39.631 1.00 79.56 179 PHE A O 1
ATOM 1478 N N . LEU A 1 180 ? 23.842 8.257 -38.545 1.00 77.50 180 LEU A N 1
ATOM 1479 C CA . LEU A 1 180 ? 23.371 7.522 -39.722 1.00 77.50 180 LEU A CA 1
ATOM 1480 C C . LEU A 1 180 ? 22.188 8.225 -40.404 1.00 77.50 180 LEU A C 1
ATOM 1482 O O . LEU A 1 180 ? 22.174 8.385 -41.619 1.00 77.50 180 LEU A O 1
ATOM 1486 N N . ILE A 1 181 ? 21.203 8.681 -39.625 1.00 78.00 181 ILE A N 1
ATOM 1487 C CA . ILE A 1 181 ? 20.033 9.390 -40.164 1.00 78.00 181 ILE A CA 1
ATOM 1488 C C . ILE A 1 181 ? 20.438 10.743 -40.766 1.00 78.00 181 ILE A C 1
ATOM 1490 O O . ILE A 1 181 ? 19.899 11.135 -41.797 1.00 78.00 181 ILE A O 1
ATOM 1494 N N . SER A 1 182 ? 21.413 11.429 -40.164 1.00 79.81 182 SER A N 1
ATOM 1495 C CA . SER A 1 182 ? 21.921 12.718 -40.648 1.00 79.81 182 SER A CA 1
ATOM 1496 C C . SER A 1 182 ? 22.546 12.629 -42.050 1.00 79.81 182 SER A C 1
ATOM 1498 O O . SER A 1 182 ? 22.400 13.560 -42.837 1.00 79.81 182 SER A O 1
ATOM 1500 N N . VAL A 1 183 ? 23.168 11.496 -42.409 1.00 80.50 183 VAL A N 1
ATOM 1501 C CA . VAL A 1 183 ? 23.797 11.286 -43.733 1.00 80.50 183 VAL A CA 1
ATOM 1502 C C . VAL A 1 183 ? 22.788 11.362 -44.887 1.00 80.50 183 VAL A C 1
ATOM 1504 O O . VAL A 1 183 ? 23.148 11.780 -45.985 1.00 80.50 183 VAL A O 1
ATOM 1507 N N . PHE A 1 184 ? 21.519 11.017 -44.654 1.00 79.44 184 PHE A N 1
ATOM 1508 C CA . PHE A 1 184 ? 20.481 11.058 -45.691 1.00 79.44 184 PHE A CA 1
ATOM 1509 C C . PHE A 1 184 ? 19.965 12.473 -45.995 1.00 79.44 184 PHE A C 1
ATOM 1511 O O . PHE A 1 184 ? 19.257 12.664 -46.985 1.00 79.44 184 PHE A O 1
ATOM 1518 N N . PHE A 1 185 ? 20.311 13.476 -45.181 1.00 81.00 185 PHE A N 1
ATOM 1519 C CA . PHE A 1 185 ? 19.826 14.843 -45.349 1.00 81.00 185 PHE A CA 1
ATOM 1520 C C . PHE A 1 185 ? 20.933 15.785 -45.816 1.00 81.00 185 PHE A C 1
ATOM 1522 O O . PHE A 1 185 ? 21.877 16.087 -45.095 1.00 81.00 185 PHE A O 1
ATOM 1529 N N . SER A 1 186 ? 20.763 16.345 -47.013 1.00 80.81 186 SER A N 1
ATOM 1530 C CA . SER A 1 186 ? 21.680 17.347 -47.571 1.00 80.81 186 SER A CA 1
ATOM 1531 C C . SER A 1 186 ? 21.490 18.753 -46.984 1.00 80.81 186 SER A C 1
ATOM 1533 O O . SER A 1 186 ? 22.389 19.587 -47.074 1.00 80.81 186 SER A O 1
ATOM 1535 N N . ARG A 1 187 ? 20.326 19.045 -46.381 1.00 82.19 187 ARG A N 1
ATOM 1536 C CA . ARG A 1 187 ? 19.975 20.371 -45.836 1.00 82.19 187 ARG A CA 1
ATOM 1537 C C . ARG A 1 187 ? 19.699 20.312 -44.335 1.00 82.19 187 ARG A C 1
ATOM 1539 O O . ARG A 1 187 ? 18.834 19.561 -43.890 1.00 82.19 187 ARG A O 1
ATOM 1546 N N . ALA A 1 188 ? 20.343 21.201 -43.575 1.00 78.75 188 ALA A N 1
ATOM 1547 C CA . ALA A 1 188 ? 20.246 21.248 -42.112 1.00 78.75 188 ALA A CA 1
ATOM 1548 C C . ALA A 1 188 ? 18.814 21.481 -41.587 1.00 78.75 188 ALA A C 1
ATOM 1550 O O . ALA A 1 188 ? 18.385 20.803 -40.658 1.00 78.75 188 ALA A O 1
ATOM 1551 N N . ASN A 1 189 ? 18.047 22.385 -42.207 1.00 82.94 189 ASN A N 1
ATOM 1552 C CA . ASN A 1 189 ? 16.684 22.707 -41.756 1.00 82.94 189 ASN A CA 1
ATOM 1553 C C . ASN A 1 189 ? 15.710 21.530 -41.963 1.00 82.94 189 ASN A C 1
ATOM 1555 O O . ASN A 1 189 ? 14.836 21.296 -41.131 1.00 82.94 189 ASN A O 1
ATOM 1559 N N . LEU A 1 190 ? 15.896 20.752 -43.039 1.00 83.25 190 LEU A N 1
ATOM 1560 C CA . LEU A 1 190 ? 15.117 19.535 -43.294 1.00 83.25 190 LEU A CA 1
ATOM 1561 C C . LEU A 1 190 ? 15.515 18.408 -42.335 1.00 83.25 190 LEU A C 1
ATOM 1563 O O . LEU A 1 190 ? 14.637 17.715 -41.825 1.00 83.25 190 LEU A O 1
ATOM 1567 N N . ALA A 1 191 ? 16.811 18.250 -42.048 1.00 81.69 191 ALA A N 1
ATOM 1568 C CA . ALA A 1 191 ? 17.317 17.264 -41.092 1.00 81.69 191 ALA A CA 1
ATOM 1569 C C . ALA A 1 191 ? 16.775 17.506 -39.672 1.00 81.69 191 ALA A C 1
ATOM 1571 O O . ALA A 1 191 ? 16.355 16.569 -38.997 1.00 81.69 191 ALA A O 1
ATOM 1572 N N . ALA A 1 192 ? 16.732 18.769 -39.234 1.00 79.94 192 ALA A N 1
ATOM 1573 C CA . ALA A 1 192 ? 16.218 19.138 -37.917 1.00 79.94 192 ALA A CA 1
ATOM 1574 C C . ALA A 1 192 ? 14.716 18.828 -37.770 1.00 79.94 192 ALA A C 1
ATOM 1576 O O . ALA A 1 192 ? 14.312 18.213 -36.784 1.00 79.94 192 ALA A O 1
ATOM 1577 N N . ALA A 1 193 ? 13.896 19.186 -38.766 1.00 83.69 193 ALA A N 1
ATOM 1578 C CA . ALA A 1 193 ? 12.454 18.924 -38.742 1.00 83.69 193 ALA A CA 1
ATOM 1579 C C . ALA A 1 193 ? 12.122 17.422 -38.848 1.00 83.69 193 ALA A C 1
ATOM 1581 O O . ALA A 1 193 ? 11.291 16.896 -38.106 1.00 83.69 193 ALA A O 1
ATOM 1582 N N . SER A 1 194 ? 12.802 16.701 -39.742 1.00 83.38 194 SER A N 1
ATOM 1583 C CA . SER A 1 194 ? 12.574 15.266 -39.961 1.00 83.38 194 SER A CA 1
ATOM 1584 C C . SER A 1 194 ? 13.156 14.380 -38.856 1.00 83.38 194 SER A C 1
ATOM 1586 O O . SER A 1 194 ? 12.597 13.321 -38.574 1.00 83.38 194 SER A O 1
ATOM 1588 N N . GLY A 1 195 ? 14.223 14.808 -38.175 1.00 81.06 195 GLY A N 1
ATOM 1589 C CA . GLY A 1 195 ? 14.862 14.049 -37.098 1.00 81.06 195 GLY A CA 1
ATOM 1590 C C . GLY A 1 195 ? 13.917 13.735 -35.934 1.00 81.06 195 GLY A C 1
ATOM 1591 O O . GLY A 1 195 ? 13.935 12.612 -35.418 1.00 81.06 195 GLY A O 1
ATOM 1592 N N . GLY A 1 196 ? 13.047 14.687 -35.576 1.00 79.94 196 GLY A N 1
ATOM 1593 C CA . GLY A 1 196 ? 11.997 14.502 -34.570 1.00 79.94 196 GLY A CA 1
ATOM 1594 C C . GLY A 1 196 ? 10.900 13.536 -35.028 1.00 79.94 196 GLY A C 1
ATOM 1595 O O . GLY A 1 196 ? 10.532 12.622 -34.294 1.00 79.94 196 GLY A O 1
ATOM 1596 N N . ILE A 1 197 ? 10.431 13.659 -36.273 1.00 85.88 197 ILE A N 1
ATOM 1597 C CA . ILE A 1 197 ? 9.407 12.761 -36.837 1.00 85.88 197 ILE A CA 1
ATOM 1598 C C . ILE A 1 197 ? 9.937 11.324 -36.905 1.00 85.88 197 ILE A C 1
ATOM 1600 O O . ILE A 1 197 ? 9.281 10.389 -36.448 1.00 85.88 197 ILE A O 1
ATOM 1604 N N . ILE A 1 198 ? 11.164 11.143 -37.396 1.00 83.56 198 ILE A N 1
ATOM 1605 C CA . ILE A 1 198 ? 11.834 9.840 -37.459 1.00 83.56 198 ILE A CA 1
ATOM 1606 C C . ILE A 1 198 ? 12.037 9.269 -36.049 1.00 83.56 198 ILE A C 1
ATOM 1608 O O . ILE A 1 198 ? 11.910 8.062 -35.851 1.00 83.56 198 ILE A O 1
ATOM 1612 N N . PHE A 1 199 ? 12.312 10.109 -35.046 1.00 79.38 199 PHE A N 1
ATOM 1613 C CA . PHE A 1 199 ? 12.372 9.680 -33.649 1.00 79.38 199 PHE A CA 1
ATOM 1614 C C . PHE A 1 199 ? 11.045 9.090 -33.163 1.00 79.38 199 PHE A C 1
ATOM 1616 O O . PHE A 1 199 ? 11.047 7.973 -32.643 1.00 79.38 199 PHE A O 1
ATOM 1623 N N . PHE A 1 200 ? 9.922 9.769 -33.398 1.00 81.00 200 PHE A N 1
ATOM 1624 C CA . PHE A 1 200 ? 8.607 9.264 -33.001 1.00 81.00 200 PHE A CA 1
ATOM 1625 C C . PHE A 1 200 ? 8.186 8.016 -33.787 1.00 81.00 200 PHE A C 1
ATOM 1627 O O . PHE A 1 200 ? 7.718 7.048 -33.189 1.00 81.00 200 PHE A O 1
ATOM 1634 N N . VAL A 1 201 ? 8.419 7.971 -35.101 1.00 83.06 201 VAL A N 1
ATOM 1635 C CA . VAL A 1 201 ? 8.086 6.799 -35.932 1.00 83.06 201 VAL A CA 1
ATOM 1636 C C . VAL A 1 201 ? 8.894 5.570 -35.515 1.00 83.06 201 VAL A C 1
ATOM 1638 O O . VAL A 1 201 ? 8.348 4.473 -35.422 1.00 83.06 201 VAL A O 1
ATOM 1641 N N . LEU A 1 202 ? 10.182 5.737 -35.199 1.00 76.00 202 LEU A N 1
ATOM 1642 C CA . LEU A 1 202 ? 11.013 4.643 -34.689 1.00 76.00 202 LEU A CA 1
ATOM 1643 C C . LEU A 1 202 ? 10.637 4.220 -33.260 1.00 76.00 202 LEU A C 1
ATOM 1645 O O . LEU A 1 202 ? 11.037 3.137 -32.839 1.00 76.00 202 LEU A O 1
ATOM 1649 N N . TYR A 1 203 ? 9.871 5.034 -32.531 1.00 75.31 203 TYR A N 1
ATOM 1650 C CA . TYR A 1 203 ? 9.379 4.731 -31.187 1.00 75.31 203 TYR A CA 1
ATOM 1651 C C . TYR A 1 203 ? 8.051 3.949 -31.185 1.00 75.31 203 TYR A C 1
ATOM 1653 O O . TYR A 1 203 ? 7.842 3.093 -30.323 1.00 75.31 203 TYR A O 1
ATOM 1661 N N . LEU A 1 204 ? 7.167 4.193 -32.159 1.00 77.88 204 LEU A N 1
ATOM 1662 C CA . LEU A 1 204 ? 5.822 3.599 -32.231 1.00 77.88 204 LEU A CA 1
ATOM 1663 C C . LEU A 1 204 ? 5.741 2.059 -32.219 1.00 77.88 204 LEU A C 1
ATOM 1665 O O . LEU A 1 204 ? 4.772 1.553 -31.660 1.00 77.88 204 LEU A O 1
ATOM 1669 N N . PRO A 1 205 ? 6.696 1.275 -32.754 1.00 77.50 205 PRO A N 1
ATOM 1670 C CA . PRO A 1 205 ? 6.620 -0.190 -32.700 1.00 77.50 205 PRO A CA 1
ATOM 1671 C C . PRO A 1 205 ? 6.656 -0.774 -31.276 1.00 77.50 205 PRO A C 1
ATOM 1673 O O . PRO A 1 205 ? 6.234 -1.908 -31.052 1.00 77.50 205 PRO A O 1
ATOM 1676 N N . TYR A 1 206 ? 7.145 -0.015 -30.290 1.00 70.38 206 TYR A N 1
ATOM 1677 C CA . TYR A 1 206 ? 7.366 -0.521 -28.936 1.00 70.38 206 TYR A CA 1
ATOM 1678 C C . TYR A 1 206 ? 6.090 -0.787 -28.121 1.00 70.38 206 TYR A C 1
ATOM 1680 O O . TYR A 1 206 ? 5.966 -1.888 -27.577 1.00 70.38 206 TYR A O 1
ATOM 1688 N N . PRO A 1 207 ? 5.131 0.155 -27.996 1.00 73.25 207 PRO A N 1
ATOM 1689 C CA . PRO A 1 207 ? 3.871 -0.117 -27.305 1.00 73.25 207 PRO A CA 1
ATOM 1690 C C . PRO A 1 207 ? 3.132 -1.342 -27.859 1.00 73.25 207 PRO A C 1
ATOM 1692 O O . PRO A 1 207 ? 2.574 -2.116 -27.079 1.00 73.25 207 PRO A O 1
ATOM 1695 N N . PHE A 1 208 ? 3.195 -1.560 -29.177 1.00 73.38 208 PHE A N 1
ATOM 1696 C CA . PHE A 1 208 ? 2.646 -2.754 -29.817 1.00 73.38 208 PHE A CA 1
ATOM 1697 C C . PHE A 1 208 ? 3.384 -4.021 -29.378 1.00 73.38 208 PHE A C 1
ATOM 1699 O O . PHE A 1 208 ? 2.745 -4.975 -28.948 1.00 73.38 208 PHE A O 1
ATOM 1706 N N . MET A 1 209 ? 4.717 -4.025 -29.372 1.00 71.62 209 MET A N 1
ATOM 1707 C CA . MET A 1 209 ? 5.489 -5.187 -28.920 1.00 71.62 209 MET A CA 1
ATOM 1708 C C . MET A 1 209 ? 5.141 -5.608 -27.481 1.00 71.62 209 MET A C 1
ATOM 1710 O O . MET A 1 209 ? 4.967 -6.796 -27.228 1.00 71.62 209 MET A O 1
ATOM 1714 N N . VAL A 1 210 ? 4.949 -4.658 -26.555 1.00 67.94 210 VAL A N 1
ATOM 1715 C CA . VAL A 1 210 ? 4.576 -4.967 -25.157 1.00 67.94 210 VAL A CA 1
ATOM 1716 C C . VAL A 1 210 ? 3.199 -5.627 -25.062 1.00 67.94 210 VAL A C 1
ATOM 1718 O O . VAL A 1 210 ? 3.004 -6.534 -24.257 1.00 67.94 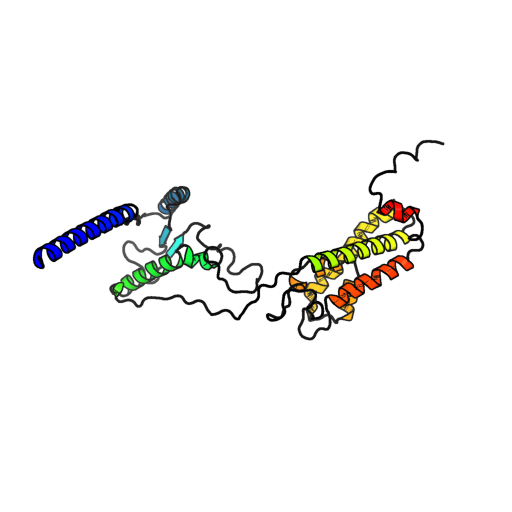210 VAL A O 1
ATOM 1721 N N . ARG A 1 211 ? 2.236 -5.184 -25.875 1.00 74.81 211 ARG A N 1
ATOM 1722 C CA . ARG A 1 211 ? 0.881 -5.749 -25.886 1.00 74.81 211 ARG A CA 1
ATOM 1723 C C . ARG A 1 211 ? 0.835 -7.139 -26.526 1.00 74.81 211 ARG A C 1
ATOM 1725 O O . ARG A 1 211 ? 0.030 -7.957 -26.100 1.00 74.81 211 ARG A O 1
ATOM 1732 N N . TRP A 1 212 ? 1.703 -7.400 -27.503 1.00 73.94 212 TRP A N 1
ATOM 1733 C CA . TRP A 1 212 ? 1.719 -8.623 -28.317 1.00 73.94 212 TRP A CA 1
ATOM 1734 C C . TRP A 1 212 ? 2.909 -9.551 -28.001 1.00 73.94 212 TRP A C 1
ATOM 1736 O O . TRP A 1 212 ? 3.244 -10.444 -28.781 1.00 73.94 212 TRP A O 1
ATOM 1746 N N . MET A 1 213 ? 3.557 -9.364 -26.846 1.00 69.56 213 MET A N 1
ATOM 1747 C CA . MET A 1 213 ? 4.790 -10.068 -26.465 1.00 69.56 213 MET A CA 1
ATOM 1748 C C . MET A 1 213 ? 4.615 -11.594 -26.373 1.00 69.56 213 MET A C 1
ATOM 1750 O O . MET A 1 213 ? 5.572 -12.337 -26.587 1.00 69.56 213 MET A O 1
ATOM 1754 N N . THR A 1 214 ? 3.400 -12.062 -26.092 1.00 70.31 214 THR A N 1
ATOM 1755 C CA . THR A 1 214 ? 3.056 -13.486 -25.980 1.00 70.31 214 THR A CA 1
ATOM 1756 C C . THR A 1 214 ? 2.874 -14.182 -27.330 1.00 70.31 214 THR A C 1
ATOM 1758 O O . THR A 1 214 ? 2.995 -15.398 -27.392 1.00 70.31 214 THR A O 1
ATOM 1761 N N . ILE A 1 215 ? 2.608 -13.434 -28.406 1.00 80.00 215 ILE A N 1
ATOM 1762 C CA . ILE A 1 215 ? 2.260 -13.983 -29.731 1.00 80.00 215 ILE A CA 1
ATOM 1763 C C . ILE A 1 215 ? 3.443 -13.874 -30.705 1.00 80.00 215 ILE A C 1
ATOM 1765 O O . ILE A 1 215 ? 3.602 -14.695 -31.604 1.00 80.00 215 ILE A O 1
ATOM 1769 N N . LEU A 1 216 ? 4.287 -12.851 -30.544 1.00 74.44 216 LEU A N 1
ATOM 1770 C CA . LEU A 1 216 ? 5.356 -12.557 -31.496 1.00 74.44 216 LEU A CA 1
ATOM 1771 C C . LEU A 1 216 ? 6.531 -13.551 -31.398 1.00 74.44 216 LEU A C 1
ATOM 1773 O O . LEU A 1 216 ? 7.008 -13.834 -30.294 1.00 74.44 216 LEU A O 1
ATOM 1777 N N . PRO A 1 217 ? 7.083 -14.009 -32.535 1.00 77.50 217 PRO A N 1
ATOM 1778 C CA . PRO A 1 217 ? 8.278 -14.844 -32.541 1.00 77.50 217 PRO A CA 1
ATOM 1779 C C . PRO A 1 217 ? 9.550 -14.030 -32.212 1.00 77.50 217 PRO A C 1
ATOM 1781 O O . PRO A 1 217 ? 9.581 -12.803 -32.385 1.00 77.50 217 PRO A O 1
ATOM 1784 N N . PRO A 1 218 ? 10.631 -14.687 -31.748 1.00 70.81 218 PRO A N 1
ATOM 1785 C CA . PRO A 1 218 ? 11.814 -14.023 -31.184 1.00 70.81 218 PRO A CA 1
ATOM 1786 C C . PRO A 1 218 ? 12.545 -13.101 -32.169 1.00 70.81 218 PRO A C 1
ATOM 1788 O O . PRO A 1 218 ? 13.065 -12.061 -31.769 1.00 70.81 218 PRO A O 1
ATOM 1791 N N . TYR A 1 219 ? 12.535 -13.418 -33.466 1.00 72.38 219 TYR A N 1
ATOM 1792 C CA . TYR A 1 219 ? 13.171 -12.587 -34.492 1.00 72.38 219 TYR A CA 1
ATOM 1793 C C . TYR A 1 219 ? 12.424 -11.264 -34.726 1.00 72.38 219 TYR A C 1
ATOM 1795 O O . TYR A 1 219 ? 13.058 -10.219 -34.870 1.00 72.38 219 TYR A O 1
ATOM 1803 N N . VAL A 1 220 ? 11.083 -11.268 -34.693 1.00 73.94 220 VAL A N 1
ATOM 1804 C CA . VAL A 1 220 ? 10.282 -10.033 -34.803 1.00 73.94 220 VAL A CA 1
ATOM 1805 C C . VAL A 1 220 ? 10.485 -9.171 -33.562 1.00 73.94 220 VAL A C 1
ATOM 1807 O O . VAL A 1 220 ? 10.649 -7.956 -33.674 1.00 73.94 220 VAL A O 1
ATOM 1810 N N . LYS A 1 221 ? 10.568 -9.800 -32.381 1.00 71.25 221 LYS A N 1
ATOM 1811 C CA . LYS A 1 221 ? 10.916 -9.120 -31.124 1.00 71.25 221 LYS A CA 1
ATOM 1812 C C . LYS A 1 221 ? 12.287 -8.442 -31.219 1.00 71.25 221 LYS A C 1
ATOM 1814 O O . LYS A 1 221 ? 12.411 -7.283 -30.825 1.00 71.25 221 LYS A O 1
ATOM 1819 N N . ALA A 1 222 ? 13.289 -9.120 -31.782 1.00 66.81 222 ALA A N 1
ATOM 1820 C CA . ALA A 1 222 ? 14.633 -8.575 -31.981 1.00 66.81 222 ALA A CA 1
ATOM 1821 C C . ALA A 1 222 ? 14.660 -7.416 -32.995 1.00 66.81 222 ALA A C 1
ATOM 1823 O O . ALA A 1 222 ? 15.225 -6.361 -32.711 1.00 66.81 222 ALA A O 1
ATOM 1824 N N . LEU A 1 223 ? 13.983 -7.557 -34.139 1.00 65.50 223 LEU A N 1
ATOM 1825 C CA . LEU A 1 223 ? 13.931 -6.523 -35.178 1.00 65.50 223 LEU A CA 1
ATOM 1826 C C . LEU A 1 223 ? 13.225 -5.246 -34.699 1.00 65.50 223 LEU A C 1
ATOM 1828 O O . LEU A 1 223 ? 13.667 -4.136 -34.999 1.00 65.50 223 LEU A O 1
ATOM 1832 N N . MET A 1 224 ? 12.160 -5.396 -33.907 1.00 64.50 224 MET A N 1
ATOM 1833 C CA . MET A 1 224 ? 11.496 -4.264 -33.259 1.00 64.50 224 MET A CA 1
ATOM 1834 C C . MET A 1 224 ? 12.389 -3.611 -32.191 1.00 64.50 224 MET A C 1
ATOM 1836 O O . MET A 1 224 ? 12.348 -2.390 -32.061 1.00 64.50 224 MET A O 1
ATOM 1840 N N . CYS A 1 225 ? 13.239 -4.383 -31.496 1.00 61.16 225 CYS A N 1
ATOM 1841 C CA . CYS A 1 225 ? 14.211 -3.865 -30.521 1.00 61.16 225 CYS A CA 1
ATOM 1842 C C . CYS A 1 225 ? 15.406 -3.145 -31.151 1.00 61.16 225 CYS A C 1
ATOM 1844 O O . CYS A 1 225 ? 15.910 -2.209 -30.549 1.00 61.16 225 CYS A O 1
ATOM 1846 N N . CYS A 1 226 ? 15.852 -3.530 -32.350 1.00 56.50 226 CYS A N 1
ATOM 1847 C CA . CYS A 1 226 ? 16.983 -2.885 -33.035 1.00 56.50 226 CYS A CA 1
ATOM 1848 C C . CYS A 1 226 ? 16.735 -1.402 -33.383 1.00 56.50 226 CYS A C 1
ATOM 1850 O O . CYS A 1 226 ? 17.666 -0.650 -33.662 1.00 56.50 226 CYS A O 1
ATOM 1852 N N . ARG A 1 227 ? 15.476 -0.948 -33.377 1.00 62.03 227 ARG A N 1
ATOM 1853 C CA . ARG A 1 227 ? 15.107 0.472 -33.528 1.00 62.03 227 ARG A CA 1
ATOM 1854 C C . ARG A 1 227 ? 15.066 1.133 -32.148 1.00 62.03 227 ARG A C 1
ATOM 1856 O O . ARG A 1 227 ? 14.855 0.410 -31.185 1.00 62.03 227 ARG A O 1
ATOM 1863 N N . ARG A 1 228 ? 15.209 2.474 -32.064 1.00 58.03 228 ARG A N 1
ATOM 1864 C CA . ARG A 1 228 ? 15.286 3.415 -30.890 1.00 58.03 228 ARG A CA 1
ATOM 1865 C C . ARG A 1 228 ? 14.466 3.109 -29.605 1.00 58.03 228 ARG A C 1
ATOM 1867 O O . ARG A 1 228 ? 14.516 3.839 -28.626 1.00 58.03 228 ARG A O 1
ATOM 1874 N N . THR A 1 229 ? 13.706 2.033 -29.590 1.00 53.44 229 THR A N 1
ATOM 1875 C CA . THR A 1 229 ? 12.898 1.433 -28.533 1.00 53.44 229 THR A CA 1
ATOM 1876 C C . THR A 1 229 ? 13.664 0.709 -27.411 1.00 53.44 229 THR A C 1
ATOM 1878 O O . THR A 1 229 ? 13.053 0.415 -26.378 1.00 53.44 229 THR A O 1
ATOM 1881 N N . CYS A 1 230 ? 14.975 0.450 -27.545 1.00 52.53 230 CYS A N 1
ATOM 1882 C CA . CYS A 1 230 ? 15.763 -0.250 -26.515 1.00 52.53 230 CYS A CA 1
ATOM 1883 C C . CYS A 1 230 ? 15.660 0.375 -25.106 1.00 52.53 230 CYS A C 1
ATOM 1885 O O . CYS A 1 230 ? 15.512 -0.370 -24.134 1.00 52.53 230 CYS A O 1
ATOM 1887 N N . LEU A 1 231 ? 15.638 1.712 -24.982 1.00 46.62 231 LEU A N 1
ATOM 1888 C CA . LEU A 1 231 ? 15.601 2.426 -23.691 1.00 46.62 231 LEU A CA 1
ATOM 1889 C C . LEU A 1 231 ? 14.370 2.117 -22.848 1.00 46.62 231 LEU A C 1
ATOM 1891 O O . LEU A 1 231 ? 14.484 1.920 -21.644 1.00 46.62 231 LEU A O 1
ATOM 1895 N N . ARG A 1 232 ? 13.175 2.047 -23.452 1.00 47.38 232 ARG A N 1
ATOM 1896 C CA . ARG A 1 232 ? 11.958 1.779 -22.670 1.00 47.38 232 ARG A CA 1
ATOM 1897 C C . ARG A 1 232 ? 11.803 0.295 -22.348 1.00 47.38 232 ARG A C 1
ATOM 1899 O O . ARG A 1 232 ? 11.132 -0.046 -21.377 1.00 47.38 232 ARG A O 1
ATOM 1906 N N . ARG A 1 233 ? 12.448 -0.594 -23.110 1.00 46.34 233 ARG A N 1
ATOM 1907 C CA . ARG A 1 233 ? 12.465 -2.028 -22.808 1.00 46.34 233 ARG A CA 1
ATOM 1908 C C . ARG A 1 233 ? 13.357 -2.333 -21.605 1.00 46.34 233 ARG A C 1
ATOM 1910 O O . ARG A 1 233 ? 12.865 -2.959 -20.685 1.00 46.34 233 ARG A O 1
ATOM 1917 N N . GLY A 1 234 ? 14.577 -1.796 -21.545 1.00 44.75 234 GLY A N 1
ATOM 1918 C CA . GLY A 1 234 ? 15.423 -1.868 -20.341 1.00 44.75 234 GLY A CA 1
ATOM 1919 C C . GLY A 1 234 ? 15.108 -0.813 -19.273 1.00 44.75 234 GLY A C 1
ATOM 1920 O O . GLY A 1 234 ? 15.849 -0.680 -18.314 1.00 44.75 234 GLY A O 1
ATOM 1921 N N . GLY A 1 235 ? 14.031 -0.038 -19.424 1.00 40.91 235 GLY A N 1
ATOM 1922 C CA . GLY A 1 235 ? 13.561 0.937 -18.430 1.00 40.91 235 GLY A CA 1
ATOM 1923 C C . GLY A 1 235 ? 12.218 0.570 -17.791 1.00 40.91 235 GLY A C 1
ATOM 1924 O O . GLY A 1 235 ? 11.781 1.235 -16.854 1.00 40.91 235 GLY A O 1
ATOM 1925 N N . ARG A 1 236 ? 11.526 -0.472 -18.282 1.00 46.06 236 ARG A N 1
ATOM 1926 C CA . ARG A 1 236 ? 10.302 -0.966 -17.638 1.00 46.06 236 ARG A CA 1
ATOM 1927 C C . ARG A 1 236 ? 10.649 -1.999 -16.570 1.00 46.06 236 ARG A C 1
ATOM 1929 O O . ARG A 1 236 ? 11.348 -2.961 -16.886 1.00 46.06 236 ARG A O 1
ATOM 1936 N N . PRO A 1 237 ? 10.024 -1.909 -15.382 1.00 46.56 237 PRO A N 1
ATOM 1937 C CA . PRO A 1 237 ? 10.071 -2.972 -14.392 1.00 46.56 237 PRO A CA 1
ATOM 1938 C C . PRO A 1 237 ? 9.688 -4.321 -14.992 1.00 46.56 237 PRO A C 1
ATOM 1940 O O . PRO A 1 237 ? 10.274 -5.304 -14.620 1.00 46.56 237 PRO A O 1
ATOM 1943 N N . THR A 1 238 ? 8.779 -4.386 -15.972 1.00 44.00 238 THR A N 1
ATOM 1944 C CA . THR A 1 238 ? 8.303 -5.640 -16.590 1.00 44.00 238 THR A CA 1
ATOM 1945 C C . THR A 1 238 ? 9.369 -6.454 -17.329 1.00 44.00 238 THR A C 1
ATOM 1947 O O . THR A 1 238 ? 9.157 -7.637 -17.539 1.00 44.00 238 THR A O 1
ATOM 1950 N N . PHE A 1 239 ? 10.469 -5.831 -17.763 1.00 47.69 239 PHE A N 1
ATOM 1951 C CA . PHE A 1 239 ? 11.583 -6.530 -18.411 1.00 47.69 239 PHE A CA 1
ATOM 1952 C C . PHE A 1 239 ? 12.655 -6.948 -17.396 1.00 47.69 239 PHE A C 1
ATOM 1954 O O . PHE A 1 239 ? 13.200 -8.035 -17.509 1.00 47.69 239 PHE A O 1
ATOM 1961 N N . TRP A 1 240 ? 12.888 -6.112 -16.378 1.00 42.75 240 TRP A N 1
ATOM 1962 C CA . TRP A 1 240 ? 13.684 -6.443 -15.186 1.00 42.75 240 TRP A CA 1
ATOM 1963 C C . TRP A 1 240 ? 12.983 -7.416 -14.235 1.00 42.75 240 TRP A C 1
ATOM 1965 O O . TRP A 1 240 ? 13.589 -7.956 -13.318 1.00 42.75 240 TRP A O 1
ATOM 1975 N N . ARG A 1 241 ? 11.679 -7.600 -14.425 1.00 40.47 241 ARG A N 1
ATOM 1976 C CA . ARG A 1 241 ? 10.831 -8.473 -13.636 1.00 40.47 241 ARG A CA 1
ATOM 1977 C C . ARG A 1 241 ? 10.750 -9.787 -14.371 1.00 40.47 241 ARG A C 1
ATOM 1979 O O . ARG A 1 241 ? 10.003 -9.927 -15.339 1.00 40.47 241 ARG A O 1
ATOM 1986 N N . SER A 1 242 ? 11.510 -10.745 -13.865 1.00 44.12 242 SER A N 1
ATOM 1987 C CA . SER A 1 242 ? 11.221 -12.148 -14.092 1.00 44.12 242 SER A CA 1
ATOM 1988 C C . SER A 1 242 ? 9.733 -12.394 -13.815 1.00 44.12 242 SER A C 1
ATOM 1990 O O . SER A 1 242 ? 9.216 -12.059 -12.748 1.00 44.12 242 SER A O 1
ATOM 1992 N N . THR A 1 243 ? 9.012 -12.953 -14.786 1.00 38.88 243 THR A N 1
ATOM 1993 C CA . THR A 1 243 ? 7.650 -13.468 -14.565 1.00 38.88 243 THR A CA 1
ATOM 1994 C C . THR A 1 243 ? 7.655 -14.776 -13.773 1.00 38.88 243 THR A C 1
ATOM 1996 O O . THR A 1 243 ? 6.593 -15.250 -13.378 1.00 38.88 243 THR A O 1
ATOM 1999 N N . SER A 1 244 ? 8.831 -15.343 -13.493 1.00 36.16 244 SER A N 1
ATOM 2000 C CA . SER A 1 244 ? 8.993 -16.459 -12.575 1.00 36.16 244 SER A CA 1
ATOM 2001 C C . SER A 1 244 ? 9.249 -15.924 -11.172 1.00 36.16 244 SER A C 1
ATOM 2003 O O . SER A 1 244 ? 10.251 -15.250 -10.931 1.00 36.16 244 SER A O 1
ATOM 2005 N N . SER A 1 245 ? 8.389 -16.295 -10.228 1.00 41.25 245 SER A N 1
ATOM 2006 C CA . SER A 1 245 ? 8.527 -16.107 -8.776 1.00 41.25 245 SER A CA 1
ATOM 2007 C C . SER A 1 245 ? 9.768 -16.785 -8.158 1.00 41.25 245 SER A C 1
ATOM 2009 O O . SER A 1 245 ? 9.809 -17.005 -6.952 1.00 41.25 245 SER A O 1
ATOM 2011 N N . ARG A 1 246 ? 10.755 -17.164 -8.979 1.00 37.91 246 ARG A N 1
ATOM 2012 C CA . ARG A 1 246 ? 11.934 -17.952 -8.615 1.00 37.91 246 ARG A CA 1
ATOM 2013 C C . ARG A 1 246 ? 13.241 -17.470 -9.250 1.00 37.91 246 ARG A C 1
ATOM 2015 O O . ARG A 1 246 ? 14.266 -18.077 -8.967 1.00 37.91 246 ARG A O 1
ATOM 2022 N N . ALA A 1 247 ? 13.222 -16.456 -10.117 1.00 43.78 247 ALA A N 1
ATOM 2023 C CA . ALA A 1 247 ? 14.472 -15.912 -10.645 1.00 43.78 247 ALA A CA 1
ATOM 2024 C C . ALA A 1 247 ? 14.829 -14.651 -9.850 1.00 43.78 247 ALA A C 1
ATOM 2026 O O . ALA A 1 247 ? 13.947 -13.801 -9.728 1.00 43.78 247 ALA A O 1
ATOM 2027 N N . PRO A 1 248 ? 16.061 -14.540 -9.323 1.00 47.31 248 PRO A N 1
ATOM 2028 C CA . PRO A 1 248 ? 16.522 -13.346 -8.630 1.00 47.31 248 PRO A CA 1
ATOM 2029 C C . PRO A 1 248 ? 16.358 -12.096 -9.499 1.00 47.31 248 PRO A C 1
ATOM 2031 O O . PRO A 1 248 ? 16.274 -12.164 -10.734 1.00 47.31 248 PRO A O 1
ATOM 2034 N N . ALA A 1 249 ? 16.394 -10.931 -8.855 1.00 50.47 249 ALA A N 1
ATOM 2035 C CA . ALA A 1 249 ? 16.677 -9.666 -9.520 1.00 50.47 249 ALA A CA 1
ATOM 2036 C C . ALA A 1 249 ? 17.819 -9.864 -10.505 1.00 50.47 249 ALA A C 1
ATOM 2038 O O . ALA A 1 249 ? 18.737 -10.618 -10.202 1.00 50.47 249 ALA A O 1
ATOM 2039 N N . HIS A 1 250 ? 17.777 -9.197 -11.660 1.00 56.72 250 HIS A N 1
ATOM 2040 C CA . HIS A 1 250 ? 18.855 -9.294 -12.643 1.00 56.72 250 HIS A CA 1
ATOM 2041 C C . HIS A 1 250 ? 20.160 -8.761 -12.034 1.00 56.72 250 HIS A C 1
ATOM 2043 O O . HIS A 1 250 ? 20.480 -7.577 -12.144 1.00 56.72 250 HIS A O 1
ATOM 2049 N N . GLN A 1 251 ? 20.878 -9.654 -11.366 1.00 61.69 251 GLN A N 1
ATOM 2050 C CA . GLN A 1 251 ? 22.281 -9.552 -11.047 1.00 61.69 251 GLN A CA 1
ATOM 2051 C C . GLN A 1 251 ? 23.057 -9.907 -12.313 1.00 61.69 251 GLN A C 1
ATOM 2053 O O . GLN A 1 251 ? 22.514 -10.495 -13.255 1.00 61.69 251 GLN A O 1
ATOM 2058 N N . TRP A 1 252 ? 24.339 -9.557 -12.371 1.00 62.56 252 TRP A N 1
ATOM 2059 C CA . TRP A 1 252 ? 25.184 -9.876 -13.532 1.00 62.56 252 TRP A CA 1
ATOM 2060 C C . TRP A 1 252 ? 25.180 -11.371 -13.905 1.00 62.56 252 TRP A C 1
ATOM 2062 O O . TRP A 1 252 ? 25.413 -11.729 -15.059 1.00 62.56 252 TRP A O 1
ATOM 2072 N N . THR A 1 253 ? 24.875 -12.234 -12.940 1.00 57.97 253 THR A N 1
ATOM 2073 C CA . THR A 1 253 ? 24.765 -13.690 -13.066 1.00 57.97 253 THR A CA 1
ATOM 2074 C C . THR A 1 253 ? 23.495 -14.163 -13.780 1.00 57.97 253 THR A C 1
ATOM 2076 O O . THR A 1 253 ? 23.509 -15.236 -14.376 1.00 57.97 253 THR A O 1
ATOM 2079 N N . ASP A 1 254 ? 22.434 -13.350 -13.809 1.00 62.19 254 ASP A N 1
ATOM 2080 C CA . ASP A 1 254 ? 21.085 -13.729 -14.259 1.00 62.19 254 ASP A CA 1
ATOM 2081 C C . ASP A 1 254 ? 20.626 -12.933 -15.500 1.00 62.19 254 ASP A C 1
ATOM 2083 O O . ASP A 1 254 ? 19.457 -12.585 -15.654 1.00 62.19 254 ASP A O 1
ATOM 2087 N N . ILE A 1 255 ? 21.548 -12.634 -16.428 1.00 64.06 255 ILE A N 1
ATOM 2088 C CA . ILE A 1 255 ? 21.278 -11.881 -17.681 1.00 64.06 255 ILE A CA 1
ATOM 2089 C C . ILE A 1 255 ? 20.692 -12.782 -18.796 1.00 64.06 255 ILE A C 1
ATOM 2091 O O . ILE A 1 255 ? 20.130 -12.310 -19.797 1.00 64.06 255 ILE A O 1
ATOM 2095 N N . THR A 1 256 ? 20.866 -14.096 -18.654 1.00 62.03 256 THR A N 1
ATOM 2096 C CA . THR A 1 256 ? 20.535 -15.127 -19.643 1.00 62.03 256 THR A CA 1
ATOM 2097 C C . THR A 1 256 ? 19.131 -15.742 -19.562 1.00 62.03 256 THR A C 1
ATOM 2099 O O . THR A 1 256 ? 18.714 -16.246 -20.600 1.00 62.03 256 THR A O 1
ATOM 2102 N N . PRO A 1 257 ? 18.367 -15.745 -18.453 1.00 63.00 257 PRO A N 1
ATOM 2103 C CA . PRO A 1 257 ? 16.980 -16.196 -18.493 1.00 63.00 257 PRO A CA 1
ATOM 2104 C C . PRO A 1 257 ? 16.074 -15.176 -19.202 1.00 63.00 257 PRO A C 1
ATOM 2106 O O . PRO A 1 257 ? 16.250 -13.959 -19.105 1.00 63.00 257 PRO A O 1
ATOM 2109 N N . SER A 1 258 ? 15.085 -15.684 -19.934 1.00 60.97 258 SER A N 1
ATOM 2110 C CA . SER A 1 258 ? 14.069 -14.885 -20.620 1.00 60.97 258 SER A CA 1
ATOM 2111 C C . SER A 1 258 ? 12.922 -14.517 -19.671 1.00 60.97 258 SER A C 1
ATOM 2113 O O . SER A 1 258 ? 12.582 -15.276 -18.762 1.00 60.97 258 SER A O 1
ATOM 2115 N N . PRO A 1 259 ? 12.241 -13.379 -19.897 1.00 58.75 259 PRO A N 1
ATOM 2116 C CA . PRO A 1 259 ? 11.093 -12.961 -19.095 1.00 58.75 259 PRO A CA 1
ATOM 2117 C C . PRO A 1 259 ? 9.801 -13.729 -19.433 1.00 58.75 259 PRO A C 1
ATOM 2119 O O . PRO A 1 259 ? 8.744 -13.378 -18.916 1.00 58.75 259 PRO A O 1
ATOM 2122 N N . LEU A 1 260 ? 9.844 -14.728 -20.320 1.00 60.84 260 LEU A N 1
ATOM 2123 C CA . LEU A 1 260 ? 8.716 -15.566 -20.737 1.00 60.84 260 LEU A CA 1
ATOM 2124 C C . LEU A 1 260 ? 9.159 -17.029 -20.721 1.00 60.84 260 LEU A C 1
ATOM 2126 O O . LEU A 1 260 ? 10.158 -17.380 -21.345 1.00 60.84 260 LEU A O 1
ATOM 2130 N N . TYR A 1 261 ? 8.395 -17.884 -20.041 1.00 56.50 261 TYR A N 1
ATOM 2131 C CA . TYR A 1 261 ? 8.694 -19.312 -19.949 1.00 56.50 261 TYR A CA 1
ATOM 2132 C C . TYR A 1 261 ? 8.714 -19.951 -21.349 1.00 56.50 261 TYR A C 1
ATOM 2134 O O . TYR A 1 261 ? 7.726 -19.880 -22.077 1.00 56.50 261 TYR A O 1
ATOM 2142 N N . GLY A 1 262 ? 9.847 -20.545 -21.735 1.00 62.78 262 GLY A N 1
ATOM 2143 C CA . GLY A 1 262 ? 10.032 -21.186 -23.044 1.00 62.78 262 GLY A CA 1
ATOM 2144 C C . GLY A 1 262 ? 10.452 -20.260 -24.197 1.00 62.78 262 GLY A C 1
ATOM 2145 O O . GLY A 1 262 ? 10.671 -20.751 -25.303 1.00 62.78 262 GLY A O 1
ATOM 2146 N N . ASP A 1 263 ? 10.611 -18.949 -23.974 1.00 65.69 263 ASP A N 1
ATOM 2147 C CA . ASP A 1 263 ? 11.167 -18.032 -24.980 1.00 65.69 263 ASP A CA 1
ATOM 2148 C C . ASP A 1 263 ? 12.704 -17.971 -24.860 1.00 65.69 263 ASP A C 1
ATOM 2150 O O . ASP A 1 263 ? 13.255 -18.103 -23.771 1.00 65.69 263 ASP A O 1
ATOM 2154 N N . LYS A 1 264 ? 13.421 -17.751 -25.966 1.00 68.12 264 LYS A N 1
ATOM 2155 C CA . LYS A 1 264 ? 14.890 -17.557 -25.972 1.00 68.12 264 LYS A CA 1
ATOM 2156 C C . LYS A 1 264 ? 15.286 -16.076 -25.910 1.00 68.12 264 LYS A C 1
ATOM 2158 O O . LYS A 1 264 ? 16.455 -15.728 -26.042 1.00 68.12 264 LYS A O 1
ATOM 2163 N N . PHE A 1 265 ? 14.306 -15.186 -25.788 1.00 66.75 265 PHE A N 1
ATOM 2164 C CA . PHE A 1 265 ? 14.506 -13.744 -25.812 1.00 66.75 265 PHE A CA 1
ATOM 2165 C C . PHE A 1 265 ? 15.017 -13.206 -24.461 1.00 66.75 265 PHE A C 1
ATOM 2167 O O . PHE A 1 265 ? 14.238 -13.041 -23.526 1.00 66.75 265 PHE A O 1
ATOM 2174 N N . ASN A 1 266 ? 16.312 -12.878 -24.381 1.00 70.75 266 ASN A N 1
ATOM 2175 C CA . ASN A 1 266 ? 17.009 -12.518 -23.130 1.00 70.75 266 ASN A CA 1
ATOM 2176 C C . ASN A 1 266 ? 17.538 -11.071 -23.139 1.00 70.75 266 ASN A C 1
ATOM 2178 O O . ASN A 1 266 ? 17.612 -10.432 -24.192 1.00 70.75 266 ASN A O 1
ATOM 2182 N N . LEU A 1 267 ? 17.978 -10.550 -21.986 1.00 70.19 267 LEU A N 1
ATOM 2183 C CA . LEU A 1 267 ? 18.662 -9.247 -21.909 1.00 70.19 267 LEU A CA 1
ATOM 2184 C C . LEU A 1 267 ? 19.977 -9.243 -22.702 1.00 70.19 267 LEU A C 1
ATOM 2186 O O . LEU A 1 267 ? 20.264 -8.265 -23.397 1.00 70.19 267 LEU A O 1
ATOM 2190 N N . LEU A 1 268 ? 20.705 -10.362 -22.719 1.00 73.44 268 LEU A N 1
ATOM 2191 C CA . LEU A 1 268 ? 21.917 -10.516 -23.529 1.00 73.44 268 LEU A CA 1
ATOM 2192 C C . LEU A 1 268 ? 21.666 -10.330 -25.036 1.00 73.44 268 LEU A C 1
ATOM 2194 O O . LEU A 1 268 ? 22.464 -9.693 -25.725 1.00 73.44 268 LEU A O 1
ATOM 2198 N N . TYR A 1 269 ? 20.535 -10.823 -25.554 1.00 73.25 269 TYR A N 1
ATOM 2199 C CA . TYR A 1 269 ? 20.159 -10.652 -26.967 1.00 73.25 269 TYR A CA 1
ATOM 2200 C C . TYR A 1 269 ? 19.985 -9.182 -27.356 1.00 73.25 269 TYR A C 1
ATOM 2202 O O . TYR A 1 269 ? 20.137 -8.798 -28.511 1.00 73.25 269 TYR A O 1
ATOM 2210 N N . VAL A 1 270 ? 19.682 -8.334 -26.384 1.00 71.62 270 VAL A N 1
ATOM 2211 C CA . VAL A 1 270 ? 19.384 -6.922 -26.613 1.00 71.62 270 VAL A CA 1
ATOM 2212 C C . VAL A 1 270 ? 20.662 -6.120 -26.528 1.00 71.62 270 VAL A C 1
ATOM 2214 O O . VAL A 1 270 ? 20.898 -5.267 -27.375 1.00 71.62 270 VAL A O 1
ATOM 2217 N N . ILE A 1 271 ? 21.502 -6.430 -25.539 1.00 75.12 271 ILE A N 1
ATOM 2218 C CA . ILE A 1 271 ? 22.842 -5.860 -25.430 1.00 75.12 271 ILE A CA 1
ATOM 2219 C C . ILE A 1 271 ? 23.637 -6.191 -26.699 1.00 75.12 271 ILE A C 1
ATOM 2221 O O . ILE A 1 271 ? 24.195 -5.286 -27.311 1.00 75.12 271 ILE A O 1
ATOM 2225 N N . SER A 1 272 ? 23.604 -7.445 -27.162 1.00 75.31 272 SER A N 1
ATOM 2226 C CA . SER A 1 272 ? 24.241 -7.843 -28.426 1.00 75.31 272 SER A CA 1
ATOM 2227 C C . SER A 1 272 ? 23.644 -7.130 -29.644 1.00 75.31 272 SER A C 1
ATOM 2229 O O . SER A 1 272 ? 24.405 -6.614 -30.456 1.00 75.31 272 SER A O 1
ATOM 2231 N N . CYS A 1 273 ? 22.317 -6.990 -29.757 1.00 73.94 273 CYS A N 1
ATOM 2232 C CA . CYS A 1 273 ? 21.715 -6.191 -30.835 1.00 73.94 273 CYS A CA 1
ATOM 2233 C C . CYS A 1 273 ? 22.188 -4.726 -30.816 1.00 73.94 273 CYS A C 1
ATOM 2235 O O . CYS A 1 273 ? 22.538 -4.185 -31.865 1.00 73.94 273 CYS A O 1
ATOM 2237 N N . CYS A 1 274 ? 22.243 -4.082 -29.644 1.00 71.62 274 CYS A N 1
ATOM 2238 C CA . CYS A 1 274 ? 22.758 -2.715 -29.512 1.00 71.62 274 CYS A CA 1
ATOM 2239 C C . CYS A 1 274 ? 24.234 -2.619 -29.926 1.00 71.62 274 CYS A C 1
ATOM 2241 O O . CYS A 1 274 ? 24.596 -1.694 -30.650 1.00 71.62 274 CYS A O 1
ATOM 2243 N N . LEU A 1 275 ? 25.059 -3.585 -29.507 1.00 74.31 275 LEU A N 1
ATOM 2244 C CA . LEU A 1 275 ? 26.491 -3.646 -29.820 1.00 74.31 275 LEU A CA 1
ATOM 2245 C C . LEU A 1 275 ? 26.788 -3.966 -31.290 1.00 74.31 275 LEU A C 1
ATOM 2247 O O . LEU A 1 275 ? 27.834 -3.569 -31.783 1.00 74.31 275 LEU A O 1
ATOM 2251 N N . ILE A 1 276 ? 25.899 -4.669 -31.995 1.00 74.12 276 ILE A N 1
ATOM 2252 C CA . ILE A 1 276 ? 26.028 -4.930 -33.440 1.00 74.12 276 ILE A CA 1
ATOM 2253 C C . ILE A 1 276 ? 25.538 -3.721 -34.250 1.00 74.12 276 ILE A C 1
ATOM 2255 O O . ILE A 1 276 ? 26.105 -3.382 -35.287 1.00 74.12 276 ILE A O 1
ATOM 2259 N N . THR A 1 277 ? 24.507 -3.023 -33.772 1.00 68.75 277 THR A N 1
ATOM 2260 C CA . THR A 1 277 ? 23.922 -1.873 -34.482 1.00 68.75 277 THR A CA 1
ATOM 2261 C C . THR A 1 277 ? 24.849 -0.654 -34.490 1.00 68.75 277 THR A C 1
ATOM 2263 O O . THR A 1 277 ? 24.853 0.107 -35.463 1.00 68.75 277 THR A O 1
ATOM 2266 N N . THR A 1 278 ? 25.655 -0.462 -33.440 1.00 72.50 278 THR A N 1
ATOM 2267 C CA . THR A 1 278 ? 26.636 0.630 -33.337 1.00 72.50 278 THR A CA 1
ATOM 2268 C C . THR A 1 278 ? 27.683 0.615 -34.460 1.00 72.50 278 THR A C 1
ATOM 2270 O O . THR A 1 278 ? 27.726 1.599 -35.202 1.00 72.50 278 THR A O 1
ATOM 2273 N N . PRO A 1 279 ? 28.490 -0.448 -34.668 1.00 69.81 279 PRO A N 1
ATOM 2274 C CA . PRO A 1 279 ? 29.499 -0.477 -35.720 1.00 69.81 279 PRO A CA 1
ATOM 2275 C C . PRO A 1 279 ? 28.872 -0.443 -37.112 1.00 69.81 279 PRO A C 1
ATOM 2277 O O . PRO A 1 279 ? 29.392 0.254 -37.972 1.00 69.81 279 PRO A O 1
ATOM 2280 N N . VAL A 1 280 ? 27.723 -1.095 -37.335 1.00 71.38 280 VAL A N 1
ATOM 2281 C CA . VAL A 1 280 ? 27.023 -1.040 -38.632 1.00 71.38 280 VAL A CA 1
ATOM 2282 C C . VAL A 1 280 ? 26.613 0.397 -38.975 1.00 71.38 280 VAL A C 1
ATOM 2284 O O . VAL A 1 280 ? 26.865 0.867 -40.083 1.00 71.38 280 VAL A O 1
ATOM 2287 N N . SER A 1 281 ? 26.052 1.135 -38.012 1.00 70.06 281 SER A N 1
ATOM 2288 C CA . SER A 1 281 ? 25.664 2.540 -38.212 1.00 70.06 281 SER A CA 1
ATOM 2289 C C . SER A 1 281 ? 26.875 3.452 -38.443 1.00 70.06 281 SER A C 1
ATOM 2291 O O . SER A 1 281 ? 26.802 4.390 -39.238 1.00 70.06 281 SER A O 1
ATOM 2293 N N . ILE A 1 282 ? 27.992 3.167 -37.768 1.00 70.62 282 ILE A N 1
ATOM 2294 C CA . ILE A 1 282 ? 29.257 3.895 -37.913 1.00 70.62 282 ILE A CA 1
ATOM 2295 C C . ILE A 1 282 ? 29.897 3.620 -39.285 1.00 70.62 282 ILE A C 1
ATOM 2297 O O . ILE A 1 282 ? 30.277 4.564 -39.971 1.00 70.62 282 ILE A O 1
ATOM 2301 N N . CYS A 1 283 ? 29.963 2.361 -39.725 1.00 70.25 283 CYS A N 1
ATOM 2302 C CA . CYS A 1 283 ? 30.529 1.963 -41.018 1.00 70.25 283 CYS A CA 1
ATOM 2303 C C . CYS A 1 283 ? 29.720 2.493 -42.208 1.00 70.25 283 CYS A C 1
ATOM 2305 O O . CYS A 1 283 ? 30.303 2.923 -43.198 1.00 70.25 283 CYS A O 1
ATOM 2307 N N . CYS A 1 284 ? 28.387 2.518 -42.111 1.00 67.06 284 CYS A N 1
ATOM 2308 C CA . CYS A 1 284 ? 27.527 3.093 -43.150 1.00 67.06 284 CYS A CA 1
ATOM 2309 C C . CYS A 1 284 ? 27.561 4.633 -43.198 1.00 67.06 284 CYS A C 1
ATOM 2311 O O . CYS A 1 284 ? 26.965 5.224 -44.097 1.00 67.06 284 CYS A O 1
ATOM 2313 N N . SER A 1 285 ? 28.249 5.288 -42.257 1.00 64.25 285 SER A N 1
ATOM 2314 C CA . SER A 1 285 ? 28.351 6.745 -42.170 1.00 64.25 285 SER A CA 1
ATOM 2315 C C . SER A 1 285 ? 29.752 7.218 -42.592 1.00 64.25 285 SER A C 1
ATOM 2317 O O . SER A 1 285 ? 30.639 7.346 -41.745 1.00 64.25 285 SER A O 1
ATOM 2319 N N . PRO A 1 286 ? 29.979 7.563 -43.876 1.00 59.09 286 PRO A N 1
ATOM 2320 C CA . PRO A 1 286 ? 31.307 7.930 -44.390 1.00 59.09 286 PRO A CA 1
ATOM 2321 C C . PRO A 1 286 ? 31.913 9.195 -43.746 1.00 59.09 286 PRO A C 1
ATOM 2323 O O . PRO A 1 286 ? 33.099 9.467 -43.907 1.00 59.09 286 PRO A O 1
ATOM 2326 N N . GLY A 1 287 ? 31.121 9.982 -43.005 1.00 56.22 287 GLY A N 1
ATOM 2327 C CA . GLY A 1 287 ? 31.547 11.230 -42.363 1.00 56.22 287 GLY A CA 1
ATOM 2328 C C . GLY A 1 287 ? 32.072 11.116 -40.924 1.00 56.22 287 GLY A C 1
ATOM 2329 O O . GLY A 1 287 ? 32.610 12.101 -40.424 1.00 56.22 287 GLY A O 1
ATOM 2330 N N . ILE A 1 288 ? 31.942 9.964 -40.250 1.00 54.66 288 ILE A N 1
ATOM 2331 C CA . ILE A 1 288 ? 32.298 9.837 -38.819 1.00 54.66 288 ILE A CA 1
ATOM 2332 C C . ILE A 1 288 ? 33.810 9.940 -38.561 1.00 54.66 288 ILE A C 1
ATOM 2334 O O . ILE A 1 288 ? 34.220 10.462 -37.528 1.00 54.66 288 ILE A O 1
ATOM 2338 N N . TRP A 1 289 ? 34.644 9.523 -39.516 1.00 50.31 289 TRP A N 1
ATOM 2339 C CA . TRP A 1 289 ? 36.106 9.557 -39.386 1.00 50.31 289 TRP A CA 1
ATOM 2340 C C . TRP A 1 289 ? 36.727 10.941 -39.639 1.00 50.31 289 TRP A C 1
ATOM 2342 O O . TRP A 1 289 ? 37.944 11.093 -39.546 1.00 50.31 289 TRP A O 1
ATOM 2352 N N . LYS A 1 290 ? 35.925 11.979 -39.932 1.00 47.62 290 LYS A N 1
ATOM 2353 C CA . LYS A 1 290 ? 36.441 13.353 -39.998 1.00 47.62 290 LYS A CA 1
ATOM 2354 C C . LYS A 1 290 ? 36.630 13.908 -38.576 1.00 47.62 290 LYS A C 1
ATOM 2356 O O . LYS A 1 290 ? 35.645 14.007 -37.839 1.00 47.62 290 LYS A O 1
ATOM 2361 N N . PRO A 1 291 ? 37.839 14.372 -38.199 1.00 45.28 291 PRO A N 1
ATOM 2362 C CA . PRO A 1 291 ? 38.125 14.886 -36.852 1.00 45.28 291 PRO A CA 1
ATOM 2363 C C . PRO A 1 291 ? 37.215 16.060 -36.444 1.00 45.28 291 PRO A C 1
ATOM 2365 O O . PRO A 1 291 ? 36.936 16.255 -35.265 1.00 45.28 291 PRO A O 1
ATOM 2368 N N . SER A 1 292 ? 36.658 16.790 -37.415 1.00 45.75 292 SER A N 1
ATOM 2369 C CA . SER A 1 292 ? 35.698 17.882 -37.207 1.00 45.75 292 SER A CA 1
ATOM 2370 C C . SER A 1 292 ? 34.383 17.442 -36.542 1.00 45.75 292 SER A C 1
ATOM 2372 O O . SER A 1 292 ? 33.785 18.227 -35.809 1.00 45.75 292 SER A O 1
ATOM 2374 N N . CYS A 1 293 ? 33.924 16.209 -36.785 1.00 44.50 293 CYS A N 1
ATOM 2375 C CA . CYS A 1 293 ? 32.673 15.687 -36.226 1.00 44.50 293 CYS A CA 1
ATOM 2376 C C . CYS A 1 293 ? 32.848 15.154 -34.798 1.00 44.50 293 CYS A C 1
ATOM 2378 O O . CYS A 1 293 ? 31.957 15.340 -33.972 1.00 44.50 293 CYS A O 1
ATOM 2380 N N . LEU A 1 294 ? 34.005 14.559 -34.484 1.00 42.69 294 LEU A N 1
ATOM 2381 C CA . LEU A 1 294 ? 34.313 14.062 -33.138 1.00 42.69 294 LEU A CA 1
ATOM 2382 C C . LEU A 1 294 ? 34.484 15.222 -32.137 1.00 42.69 294 LEU A C 1
ATOM 2384 O O . LEU A 1 294 ? 33.962 15.171 -31.025 1.00 42.69 294 LEU A O 1
ATOM 2388 N N . VAL A 1 295 ? 35.137 16.308 -32.571 1.00 40.06 295 VAL A N 1
ATOM 2389 C CA . VAL A 1 295 ? 35.318 17.537 -31.775 1.00 40.06 295 VAL A CA 1
ATOM 2390 C C . VAL A 1 295 ? 33.979 18.226 -31.489 1.00 40.06 295 VAL A C 1
ATOM 2392 O O . VAL A 1 295 ? 33.769 18.697 -30.377 1.00 40.06 295 VAL A O 1
ATOM 2395 N N . TRP A 1 296 ? 33.034 18.217 -32.438 1.00 41.50 296 TRP A N 1
ATOM 2396 C CA . TRP A 1 296 ? 31.678 18.756 -32.238 1.00 41.50 296 TRP A CA 1
ATOM 2397 C C . TRP A 1 296 ? 30.845 17.982 -31.204 1.00 41.50 296 TRP A C 1
ATOM 2399 O O . TRP A 1 296 ? 29.944 18.556 -30.599 1.00 41.50 296 TRP A O 1
ATOM 2409 N N . CYS A 1 297 ? 31.135 16.695 -30.992 1.00 42.06 297 CYS A N 1
ATOM 2410 C CA . CYS A 1 297 ? 30.439 15.861 -30.009 1.00 42.06 297 CYS A CA 1
ATOM 2411 C C . CYS A 1 297 ? 30.964 16.037 -28.577 1.00 42.06 297 CYS A C 1
ATOM 2413 O O . CYS A 1 297 ? 30.191 15.894 -27.634 1.00 42.06 297 CYS A O 1
ATOM 2415 N N . ILE A 1 298 ? 32.259 16.330 -28.414 1.00 43.50 298 ILE A N 1
ATOM 2416 C CA . ILE A 1 298 ? 32.897 16.524 -27.100 1.00 43.50 298 ILE A CA 1
ATOM 2417 C C . ILE A 1 298 ? 32.785 17.991 -26.658 1.00 43.50 298 ILE A C 1
ATOM 2419 O O . ILE A 1 298 ? 32.546 18.275 -25.487 1.00 43.50 298 ILE A O 1
ATOM 2423 N N . ALA A 1 299 ? 32.891 18.932 -27.597 1.00 35.69 299 ALA A N 1
ATOM 2424 C CA . ALA A 1 299 ? 32.748 20.358 -27.338 1.00 35.69 299 ALA A CA 1
ATOM 2425 C C . ALA A 1 299 ? 31.281 20.787 -27.481 1.00 35.69 299 ALA A C 1
ATOM 2427 O O . ALA A 1 299 ? 30.884 21.448 -28.443 1.00 35.69 299 ALA A O 1
ATOM 2428 N N . GLY A 1 300 ? 30.459 20.414 -26.501 1.00 40.09 300 GLY A N 1
ATOM 2429 C CA . GLY A 1 300 ? 29.179 21.076 -26.295 1.00 40.09 300 GLY A CA 1
ATOM 2430 C C . GLY A 1 300 ? 29.389 22.590 -26.178 1.00 40.09 300 GLY A C 1
ATOM 2431 O O . GLY A 1 300 ? 30.086 23.063 -25.289 1.00 40.09 300 GLY A O 1
ATOM 2432 N N . SER A 1 301 ? 28.764 23.341 -27.085 1.00 37.91 301 SER A N 1
ATOM 2433 C CA . SER A 1 301 ? 28.494 24.776 -26.947 1.00 37.91 301 SER A CA 1
ATOM 2434 C C . SER A 1 301 ? 29.700 25.718 -26.793 1.00 37.91 301 SER A C 1
ATOM 2436 O O . SER A 1 301 ? 29.716 26.530 -25.882 1.00 37.91 301 SER A O 1
ATOM 2438 N N . HIS A 1 302 ? 30.661 25.734 -27.718 1.00 33.56 302 HIS A N 1
ATOM 2439 C CA . HIS A 1 302 ? 31.514 26.922 -27.907 1.00 33.56 302 HIS A CA 1
ATOM 2440 C C . HIS A 1 302 ? 32.102 26.934 -29.322 1.00 33.56 302 HIS A C 1
ATOM 2442 O O . HIS A 1 302 ? 33.180 26.395 -29.534 1.00 33.56 302 HIS A O 1
ATOM 2448 N N . SER A 1 303 ? 31.381 27.489 -30.311 1.00 35.50 303 SER A N 1
ATOM 2449 C CA . SER A 1 303 ? 31.941 28.094 -31.553 1.00 35.50 303 SER A CA 1
ATOM 2450 C C . SER A 1 303 ? 30.943 28.155 -32.723 1.00 35.50 303 SER A C 1
ATOM 2452 O O . SER A 1 303 ? 31.189 27.645 -33.812 1.00 35.50 303 SER A O 1
ATOM 2454 N N . LYS A 1 304 ? 29.819 28.858 -32.569 1.00 33.66 304 LYS A N 1
ATOM 2455 C CA . LYS A 1 304 ? 29.097 29.409 -33.734 1.00 33.66 304 LYS A CA 1
ATOM 2456 C C . LYS A 1 304 ? 28.605 30.821 -33.438 1.00 33.66 304 LYS A C 1
ATOM 2458 O O . LYS A 1 304 ? 27.411 31.071 -33.387 1.00 33.66 304 LYS A O 1
ATOM 2463 N N . LEU A 1 305 ? 29.548 31.742 -33.246 1.00 32.31 305 LEU A N 1
ATOM 2464 C CA . LEU A 1 305 ? 29.260 33.182 -33.278 1.00 32.31 305 LEU A CA 1
ATOM 2465 C C . LEU A 1 305 ? 30.315 34.025 -34.017 1.00 32.31 305 LEU A C 1
ATOM 2467 O O . LEU A 1 305 ? 30.122 35.220 -34.155 1.00 32.31 305 LEU A O 1
ATOM 2471 N N . VAL A 1 306 ? 31.389 33.437 -34.571 1.00 31.02 306 VAL A N 1
ATOM 2472 C CA . VAL A 1 306 ? 32.504 34.231 -35.151 1.00 31.02 306 VAL A CA 1
ATOM 2473 C C . VAL A 1 306 ? 32.833 33.874 -36.610 1.00 31.02 306 VAL A C 1
ATOM 2475 O O . VAL A 1 306 ? 33.921 34.148 -37.092 1.00 31.02 306 VAL A O 1
ATOM 2478 N N . ARG A 1 307 ? 31.931 33.254 -37.385 1.00 31.12 307 ARG A N 1
ATOM 2479 C CA . ARG A 1 307 ? 32.242 33.020 -38.816 1.00 31.12 307 ARG A CA 1
ATOM 2480 C C . ARG A 1 307 ? 31.073 33.167 -39.782 1.00 31.12 307 ARG A C 1
ATOM 2482 O O . ARG A 1 307 ? 30.906 32.348 -40.677 1.00 31.12 307 ARG A O 1
ATOM 2489 N N . LYS A 1 308 ? 30.272 34.218 -39.584 1.00 31.22 308 LYS A N 1
ATOM 2490 C CA . LYS A 1 308 ? 29.395 34.813 -40.609 1.00 31.22 308 LYS A CA 1
ATOM 2491 C C . LYS A 1 308 ? 29.228 36.322 -40.374 1.00 31.22 308 LYS A C 1
ATOM 2493 O O . LYS A 1 308 ? 28.122 36.818 -40.234 1.00 31.22 308 LYS A O 1
ATOM 2498 N N . GLN A 1 309 ? 30.339 37.040 -40.314 1.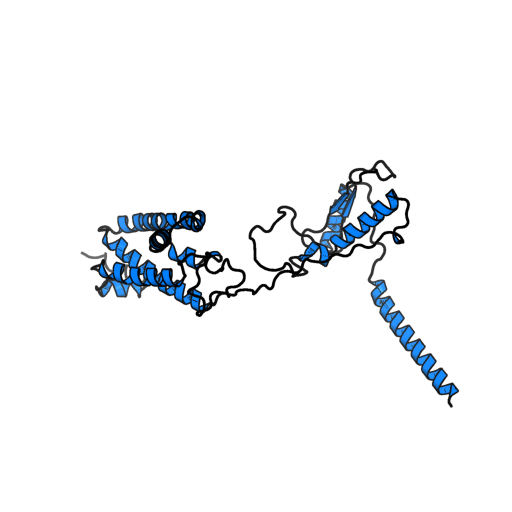00 32.25 309 GLN A N 1
ATOM 2499 C CA . GLN A 1 309 ? 30.397 38.453 -40.679 1.00 32.25 309 GLN A CA 1
ATOM 2500 C C . GLN A 1 309 ? 31.808 38.698 -41.186 1.00 32.25 309 GLN A C 1
ATOM 2502 O O . GLN A 1 309 ? 32.736 38.805 -40.395 1.00 32.25 309 GLN A O 1
ATOM 2507 N N . LEU A 1 310 ? 31.949 38.631 -42.502 1.00 28.31 310 LEU A N 1
ATOM 2508 C CA . LEU A 1 310 ? 32.808 39.448 -43.350 1.00 28.31 310 LEU A CA 1
ATOM 2509 C C . LEU A 1 310 ? 32.829 38.773 -44.723 1.00 28.31 310 LEU A C 1
ATOM 2511 O O . LEU A 1 310 ? 32.854 37.545 -44.819 1.00 28.31 310 LEU A O 1
ATOM 2515 N N . ILE A 1 311 ? 32.674 39.639 -45.721 1.00 32.19 311 ILE A N 1
ATOM 2516 C CA . ILE A 1 311 ? 33.128 39.538 -47.111 1.00 32.19 311 ILE A CA 1
ATOM 2517 C C . ILE A 1 311 ? 34.165 38.429 -47.323 1.00 32.19 311 ILE A C 1
ATOM 2519 O O . ILE A 1 311 ? 35.138 38.381 -46.536 1.00 32.19 311 ILE A O 1
#